Protein AF-A0A2E6Y1S3-F1 (afdb_monomer)

Radius of gyration: 23.39 Å; Cα contacts (8 Å, |Δi|>4): 531; chains: 1; bounding box: 109×41×44 Å

Foldseek 3Di:
DDDDDDDDDDDPDDDPDPPPPPVQQFEEQAEAQCALQDPQQLVLVLVCLLVLLHQEYAHPLLHPSCLPRLVVNLVSQVPHPHHRAYAHAQEQFDPGQQQFPVSCVVPNGTHHHLVVLLVCLVVVNPPLVS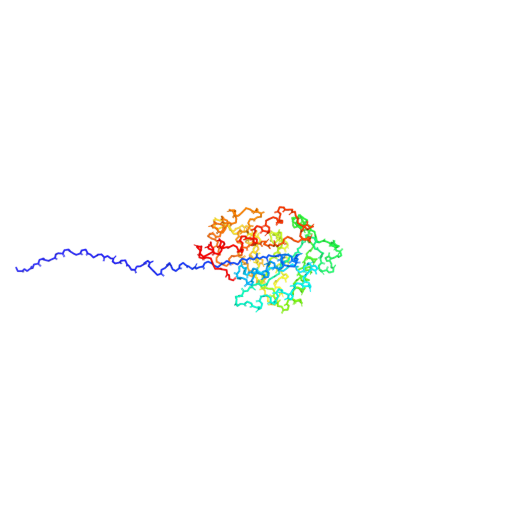LLRSLVSRQCSCCVRNVDGHQEYHYPPLSCLRLSSLLSNLQSQLPDPDRHAYEHSDADDLVDDDDPSRVSSVVSNVVSVHHYAHAFEEQDLALDLVSRLVCLVPRPPNDHRHHYHYDHAGADDPSNPVVDDPSNNSSNPSRSVNSPDVSVVVSCVVSSYDHD

Solvent-accessible surface area (backbone atoms only — not comparable to full-atom values): 15902 Å² total; per-residue (Å²): 143,84,84,90,82,81,91,77,89,73,84,80,76,92,82,84,72,90,81,81,70,75,76,71,63,39,35,33,26,40,28,33,51,58,33,26,73,37,70,33,25,38,55,42,48,42,50,33,42,59,72,64,72,32,14,27,42,16,34,27,57,57,32,84,46,25,89,70,46,44,62,64,48,50,54,41,47,68,71,39,92,63,73,53,46,49,22,37,21,47,74,72,37,49,83,34,35,47,75,18,71,64,29,28,73,75,47,43,72,34,28,53,53,65,69,56,57,55,51,26,41,75,70,70,60,61,61,58,66,41,54,34,44,32,52,50,37,44,53,49,53,40,33,70,69,61,71,48,74,45,55,28,38,40,52,54,90,42,44,56,67,35,69,61,53,30,52,39,51,39,51,56,46,39,70,40,92,64,62,31,36,32,54,43,60,56,61,61,51,78,89,58,78,84,47,74,64,54,54,50,48,53,48,51,27,52,78,31,76,37,49,76,36,56,15,35,60,54,62,67,70,58,56,47,65,69,58,52,52,47,36,63,71,53,58,58,56,79,54,61,79,55,18,33,29,45,41,65,47,21,48,86,36,75,64,46,64,73,75,47,58,69,63,55,51,45,12,14,37,38,45,37,56,43,63,74,28,69,66,44,59,50,50,35,59,77,64,42,46,38,72,78

pLDDT: mean 89.87, std 15.6, range [30.22, 98.69]

Secondary structure (DSSP, 8-state):
---------------SSSSS----PEEEEEEEEEETS-HHHHHHHHHHHHTT--SEEEE-TTSTTHHHHHHHHHHHHHT-SS--EEEEEE--STTSPPSSHHHHHHHTTSPPPHHHHHHHHHHT---HHHHHHHHHHHHHHHHHHHSS--SEEEEGGGGGGSHHHHHHHHHHHHTSSSPPEEEEEEEP-TTSPPPHHHHHHHHHHHHTTPPEEEEPPPPPSS--HHHHHHIIIIITTTPPTTEEEE-------HHHHHHS-HHHHHHHHHHHHHHTSHHHHHHHHHTTEEE-

Structure (mmCIF, N/CA/C/O backbone):
data_AF-A0A2E6Y1S3-F1
#
_entry.id   AF-A0A2E6Y1S3-F1
#
loop_
_atom_site.group_PDB
_atom_site.id
_atom_site.type_symbol
_atom_site.label_atom_id
_atom_site.label_alt_id
_atom_site.label_comp_id
_atom_site.label_asym_id
_atom_site.label_entity_id
_atom_site.label_seq_id
_atom_site.pdbx_PDB_ins_code
_atom_site.Cartn_x
_atom_site.Cartn_y
_atom_site.Cartn_z
_atom_site.occupancy
_atom_site.B_iso_or_equiv
_atom_site.auth_seq_id
_atom_site.auth_comp_id
_atom_site.auth_asym_id
_atom_site.auth_atom_id
_atom_site.pdbx_PDB_model_num
ATOM 1 N N . MET A 1 1 ? -88.204 20.431 -4.256 1.00 35.75 1 MET A N 1
ATOM 2 C CA . MET A 1 1 ? -87.850 19.078 -3.772 1.00 35.75 1 MET A CA 1
ATOM 3 C C . MET A 1 1 ? -86.503 18.701 -4.370 1.00 35.75 1 MET A C 1
ATOM 5 O O . MET A 1 1 ? -86.440 18.326 -5.525 1.00 35.75 1 MET A O 1
ATOM 9 N N . GLY A 1 2 ? -85.410 19.070 -3.713 1.00 38.47 2 GLY A N 1
ATOM 10 C CA . GLY A 1 2 ? -84.486 18.107 -3.096 1.00 38.47 2 GLY A CA 1
ATOM 11 C C . GLY A 1 2 ? -83.053 18.664 -3.233 1.00 38.47 2 GLY A C 1
ATOM 12 O O . GLY A 1 2 ? -82.820 19.408 -4.183 1.00 38.47 2 GLY A O 1
ATOM 13 N N . PRO A 1 3 ? -82.139 18.446 -2.273 1.00 44.84 3 PRO A N 1
ATOM 14 C CA . PRO A 1 3 ? -81.229 19.488 -1.782 1.00 44.84 3 PRO A CA 1
ATOM 15 C C . PRO A 1 3 ? -79.770 19.383 -2.275 1.00 44.84 3 PRO A C 1
ATOM 17 O O . PRO A 1 3 ? -79.308 18.324 -2.687 1.00 44.84 3 PRO A O 1
ATOM 20 N N . ARG A 1 4 ? -79.025 20.498 -2.160 1.00 46.28 4 ARG A N 1
ATOM 21 C CA . ARG A 1 4 ? -77.546 20.560 -2.216 1.00 46.28 4 ARG A CA 1
ATOM 22 C C . ARG A 1 4 ? -76.912 19.817 -1.025 1.00 46.28 4 ARG A C 1
ATOM 24 O O . ARG A 1 4 ? -77.398 19.980 0.093 1.00 46.28 4 ARG A O 1
ATOM 31 N N . PRO A 1 5 ? -75.756 19.163 -1.231 1.00 46.22 5 PRO A N 1
ATOM 32 C CA . PRO A 1 5 ? -74.652 19.245 -0.260 1.00 46.22 5 PRO A CA 1
ATOM 33 C C . PRO A 1 5 ? -73.291 19.479 -0.960 1.00 46.22 5 PRO A C 1
ATOM 35 O O . PRO A 1 5 ? -72.998 18.902 -1.999 1.00 46.22 5 PRO A O 1
ATOM 38 N N . MET A 1 6 ? -72.565 20.533 -0.577 1.00 33.69 6 MET A N 1
ATOM 39 C CA . MET A 1 6 ? -71.446 20.567 0.387 1.00 33.69 6 MET A CA 1
ATOM 40 C C . MET A 1 6 ? -70.102 20.078 -0.171 1.00 33.69 6 MET A C 1
ATOM 42 O O . MET A 1 6 ? -69.898 18.905 -0.463 1.00 33.69 6 MET A O 1
ATOM 46 N N . ALA A 1 7 ? -69.176 21.035 -0.255 1.00 42.59 7 ALA A N 1
ATOM 47 C CA . ALA A 1 7 ? -67.759 20.836 -0.493 1.00 42.59 7 ALA A CA 1
ATOM 48 C C . ALA A 1 7 ? -67.149 19.910 0.567 1.00 42.59 7 ALA A C 1
ATOM 50 O O . ALA A 1 7 ? -67.370 20.103 1.760 1.00 42.59 7 ALA A O 1
ATOM 51 N N . TRP A 1 8 ? -66.339 18.956 0.116 1.00 30.22 8 TRP A N 1
ATOM 52 C CA . TRP A 1 8 ? -65.410 18.211 0.955 1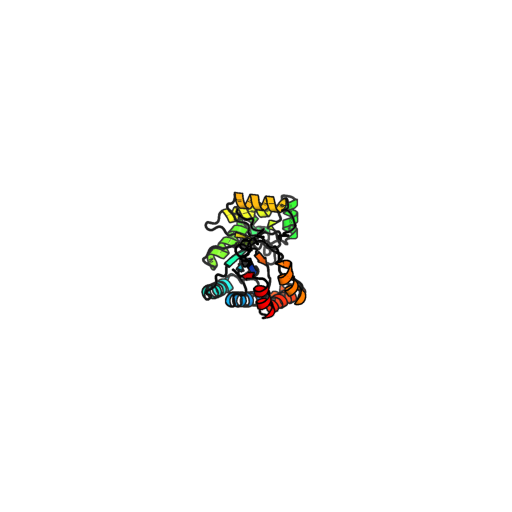.00 30.22 8 TRP A CA 1
ATOM 53 C C . TRP A 1 8 ? -64.010 18.346 0.363 1.00 30.22 8 TRP A C 1
ATOM 55 O O . TRP A 1 8 ? -63.703 17.795 -0.694 1.00 30.22 8 TRP A O 1
ATOM 65 N N . SER A 1 9 ? -63.183 19.114 1.072 1.00 40.75 9 SER A N 1
ATOM 66 C CA . SER A 1 9 ? -61.729 18.999 1.048 1.00 40.75 9 SER A CA 1
ATOM 67 C C . SER A 1 9 ? -61.365 17.547 1.348 1.00 40.75 9 SER A C 1
ATOM 69 O O . SER A 1 9 ? -61.746 17.025 2.394 1.00 40.75 9 SER A O 1
ATOM 71 N N . ARG A 1 10 ? -60.663 16.884 0.429 1.00 33.69 10 ARG A N 1
ATOM 72 C CA . ARG A 1 10 ? -59.937 15.657 0.748 1.00 33.69 10 ARG A CA 1
ATOM 73 C C . ARG A 1 10 ? -58.463 15.995 0.796 1.00 33.69 10 ARG A C 1
ATOM 75 O O . ARG A 1 10 ? -57.826 16.178 -0.244 1.00 33.69 10 ARG A O 1
ATOM 82 N N . ASP A 1 11 ? -57.976 16.056 2.028 1.00 36.84 11 ASP A N 1
ATOM 83 C CA . ASP A 1 11 ? -56.607 15.736 2.385 1.00 36.84 11 ASP A CA 1
ATOM 84 C C . ASP A 1 11 ? -56.144 14.547 1.540 1.00 36.84 11 ASP A C 1
ATOM 86 O O . ASP A 1 11 ? -56.725 13.461 1.579 1.00 36.84 11 ASP A O 1
ATOM 90 N N . ARG A 1 12 ? -55.123 14.773 0.710 1.00 37.03 12 ARG A N 1
ATOM 91 C CA . ARG A 1 12 ? -54.352 13.669 0.149 1.00 37.03 12 ARG A CA 1
ATOM 92 C C . ARG A 1 12 ? -53.296 13.308 1.173 1.00 37.03 12 ARG A C 1
ATOM 94 O O . ARG A 1 12 ? -52.230 13.913 1.223 1.00 37.03 12 ARG A O 1
ATOM 101 N N . ASP A 1 13 ? -53.699 12.338 1.983 1.00 35.62 13 ASP A N 1
ATOM 102 C CA . ASP A 1 13 ? -52.895 11.434 2.786 1.00 35.62 13 ASP A CA 1
ATOM 103 C C . ASP A 1 13 ? -51.438 11.343 2.332 1.00 35.62 13 ASP A C 1
ATOM 105 O O . ASP A 1 13 ? -51.113 10.901 1.224 1.00 35.62 13 ASP A O 1
ATOM 109 N N . GLY A 1 14 ? -50.554 11.708 3.258 1.00 43.69 14 GLY A N 1
ATOM 110 C CA . GLY A 1 14 ? -49.143 11.397 3.185 1.00 43.69 14 GLY A CA 1
ATOM 111 C C . GLY A 1 14 ? -48.954 9.891 3.282 1.00 43.69 14 GLY A C 1
ATOM 112 O O . GLY A 1 14 ? -49.085 9.311 4.349 1.00 43.69 14 GLY A O 1
ATOM 113 N N . THR A 1 15 ? -48.642 9.250 2.161 1.00 39.88 15 THR A N 1
ATOM 114 C CA . THR A 1 15 ? -48.240 7.833 2.121 1.00 39.88 15 THR A CA 1
ATOM 115 C C . THR A 1 15 ? -47.290 7.544 0.955 1.00 39.88 15 THR A C 1
ATOM 117 O O . THR A 1 15 ? -47.335 6.472 0.356 1.00 39.88 15 THR A O 1
ATOM 120 N N . SER A 1 16 ? -46.394 8.479 0.613 1.00 39.62 16 SER A N 1
ATOM 121 C CA . SER A 1 16 ? -45.459 8.276 -0.508 1.00 39.62 16 SER A CA 1
ATOM 122 C C . SER A 1 16 ? -43.986 8.582 -0.236 1.00 39.62 16 SER A C 1
ATOM 124 O O . SER A 1 16 ? -43.222 8.565 -1.195 1.00 39.62 16 SER A O 1
ATOM 126 N N . ASP A 1 17 ? -43.556 8.821 1.009 1.00 41.16 17 ASP A N 1
ATOM 127 C CA . ASP A 1 17 ? -42.148 9.197 1.269 1.00 41.16 17 ASP A CA 1
ATOM 128 C C . ASP A 1 17 ? -41.404 8.328 2.303 1.00 41.16 17 ASP A C 1
ATOM 130 O O . ASP A 1 17 ? -40.198 8.457 2.484 1.00 41.16 17 ASP A O 1
ATOM 134 N N . ASP A 1 18 ? -42.072 7.356 2.932 1.00 39.47 18 ASP A N 1
ATOM 135 C CA . ASP A 1 18 ? -41.485 6.613 4.065 1.00 39.47 18 ASP A CA 1
ATOM 136 C C . ASP A 1 18 ? -40.856 5.250 3.691 1.00 39.47 18 ASP A C 1
ATOM 138 O O . ASP A 1 18 ? -40.388 4.492 4.536 1.00 39.47 18 ASP A O 1
ATOM 142 N N . ARG A 1 19 ? -40.815 4.893 2.397 1.00 35.44 19 ARG A N 1
ATOM 143 C CA . ARG A 1 19 ? -40.210 3.622 1.924 1.00 35.44 19 ARG A CA 1
ATOM 144 C C . ARG A 1 19 ? -38.979 3.775 1.030 1.00 35.44 19 ARG A C 1
ATOM 146 O O . ARG A 1 19 ? -38.365 2.766 0.693 1.00 35.44 19 ARG A O 1
ATOM 153 N N . SER A 1 20 ? -38.574 5.000 0.680 1.00 40.88 20 SER A N 1
ATOM 154 C CA . SER A 1 20 ? -37.448 5.246 -0.245 1.00 40.88 20 SER A CA 1
ATOM 155 C C . SER A 1 20 ? -36.167 5.777 0.420 1.00 40.88 20 SER A C 1
ATOM 157 O O . SER A 1 20 ? -35.174 6.015 -0.268 1.00 40.88 20 SER A O 1
ATOM 159 N N . ARG A 1 21 ? -36.139 5.912 1.750 1.00 40.72 21 ARG A N 1
ATOM 160 C CA . ARG A 1 21 ? -34.948 6.287 2.534 1.00 40.72 21 ARG A CA 1
ATOM 161 C C . ARG A 1 21 ? -34.560 5.194 3.532 1.00 40.72 21 ARG A C 1
ATOM 163 O O . ARG A 1 21 ? -34.281 5.453 4.695 1.00 40.72 21 ARG A O 1
ATOM 170 N N . LYS A 1 22 ? -34.452 3.943 3.072 1.00 44.22 22 LYS A N 1
ATOM 171 C CA . LYS A 1 22 ? -33.486 3.034 3.708 1.00 44.22 22 LYS A CA 1
ATOM 172 C C . LYS A 1 22 ? -32.109 3.613 3.402 1.00 44.22 22 LYS A C 1
ATOM 174 O O . LYS A 1 22 ? -31.561 3.362 2.330 1.00 44.22 22 LYS A O 1
ATOM 179 N N . GLN A 1 23 ? -31.611 4.454 4.305 1.00 50.38 23 GLN A N 1
ATOM 180 C CA . GLN A 1 23 ? -30.233 4.923 4.340 1.00 50.38 23 GLN A CA 1
ATOM 181 C C . GLN A 1 23 ? -29.352 3.667 4.295 1.00 50.38 23 GLN A C 1
ATOM 183 O O . GLN A 1 23 ? -29.214 2.947 5.280 1.00 50.38 23 GLN A O 1
ATOM 188 N N . ARG A 1 24 ? -28.884 3.284 3.103 1.00 62.41 24 ARG A N 1
ATOM 189 C CA . ARG A 1 24 ? -28.012 2.119 2.952 1.00 62.41 24 ARG A CA 1
ATOM 190 C C . ARG A 1 24 ? -26.726 2.473 3.684 1.00 62.41 24 ARG A C 1
ATOM 192 O O . ARG A 1 24 ? -26.040 3.390 3.235 1.00 62.41 24 ARG A O 1
ATOM 199 N N . MET A 1 25 ? -26.433 1.769 4.780 1.00 73.25 25 MET A N 1
ATOM 200 C CA . MET A 1 25 ? -25.148 1.894 5.467 1.00 73.25 25 MET A CA 1
ATOM 201 C C . MET A 1 25 ? -24.032 1.824 4.432 1.00 73.25 25 MET A C 1
ATOM 203 O O . MET A 1 25 ? -24.036 0.970 3.536 1.00 73.25 25 MET A O 1
ATOM 207 N N . LYS A 1 26 ? -23.115 2.774 4.524 1.00 82.12 26 LYS A N 1
ATOM 208 C CA . LYS A 1 26 ? -22.078 2.968 3.530 1.00 82.12 26 LYS A CA 1
ATOM 209 C C . LYS A 1 26 ? -20.933 2.017 3.809 1.00 82.12 26 LYS A C 1
ATOM 211 O O . LYS A 1 26 ? -20.353 2.058 4.890 1.00 82.12 26 LYS A O 1
ATOM 216 N N . ARG A 1 27 ? -20.572 1.193 2.831 1.00 88.88 27 ARG A N 1
ATOM 217 C CA . ARG A 1 27 ? -19.481 0.237 3.002 1.00 88.88 27 ARG A CA 1
ATOM 218 C C . ARG A 1 27 ? -18.154 0.912 2.694 1.00 88.88 27 ARG A C 1
ATOM 220 O O . ARG A 1 27 ? -17.988 1.472 1.612 1.00 88.88 27 ARG A O 1
ATOM 227 N N . ILE A 1 28 ? -17.218 0.864 3.628 1.00 91.06 28 ILE A N 1
ATOM 228 C CA . ILE A 1 28 ? -15.866 1.400 3.465 1.00 91.06 28 ILE A CA 1
ATOM 229 C C . ILE A 1 28 ? -14.872 0.286 3.746 1.00 91.06 28 ILE A C 1
ATOM 231 O O . ILE A 1 28 ? -14.987 -0.418 4.743 1.00 91.06 28 ILE A O 1
ATOM 235 N N . GLN A 1 29 ? -13.882 0.150 2.870 1.00 93.94 29 GLN A N 1
ATOM 236 C CA . GLN A 1 29 ? -12.783 -0.775 3.086 1.00 93.94 29 GLN A CA 1
ATOM 237 C C . GLN A 1 29 ? -11.605 -0.014 3.692 1.00 93.94 29 GLN A C 1
ATOM 239 O O . GLN A 1 29 ? -10.784 0.569 2.974 1.00 93.94 29 GLN A O 1
ATOM 244 N N . LEU A 1 30 ? -11.513 -0.016 5.020 1.00 95.94 30 LEU A N 1
ATOM 245 C CA . LEU A 1 30 ? -10.361 0.556 5.706 1.00 95.94 30 LEU A CA 1
ATOM 246 C C . LEU A 1 30 ? -9.166 -0.391 5.538 1.00 95.94 30 LEU A C 1
ATOM 248 O O . LEU A 1 30 ? -9.215 -1.540 5.976 1.00 95.94 30 LEU A O 1
ATOM 252 N N . THR A 1 31 ? -8.133 0.077 4.836 1.00 97.69 31 THR A N 1
ATOM 253 C CA . THR A 1 31 ? -7.025 -0.749 4.340 1.00 97.69 31 THR A CA 1
ATOM 254 C C . THR A 1 31 ? -5.686 -0.245 4.868 1.00 97.69 31 THR A C 1
ATOM 256 O O . THR A 1 31 ? -5.334 0.908 4.622 1.00 97.69 31 THR A O 1
ATOM 259 N N . ALA A 1 32 ? -4.908 -1.115 5.511 1.00 98.12 32 ALA A N 1
ATOM 260 C CA . ALA A 1 32 ? -3.528 -0.819 5.894 1.00 98.12 32 ALA A CA 1
ATOM 261 C C . ALA A 1 32 ? -2.553 -1.497 4.913 1.00 98.12 32 ALA A C 1
ATOM 263 O O . ALA A 1 32 ? -2.542 -2.726 4.858 1.00 98.12 32 ALA A O 1
ATOM 264 N N . PRO A 1 33 ? -1.751 -0.759 4.121 1.00 97.19 33 PRO A N 1
ATOM 265 C CA . PRO A 1 33 ? -0.952 -1.334 3.034 1.00 97.19 33 PRO A CA 1
ATOM 266 C C . PRO A 1 33 ? 0.457 -1.797 3.449 1.00 97.19 33 PRO A C 1
ATOM 268 O O . PRO A 1 33 ? 1.243 -2.163 2.580 1.00 97.19 33 PRO A O 1
ATOM 271 N N . ASP A 1 34 ? 0.787 -1.763 4.739 1.00 96.44 34 ASP A N 1
ATOM 272 C CA . ASP A 1 34 ? 2.171 -1.750 5.232 1.00 96.44 34 ASP A CA 1
ATOM 273 C C . ASP A 1 34 ? 2.587 -3.035 5.979 1.00 96.44 34 ASP A C 1
ATOM 275 O O . ASP A 1 34 ? 3.574 -3.036 6.714 1.00 96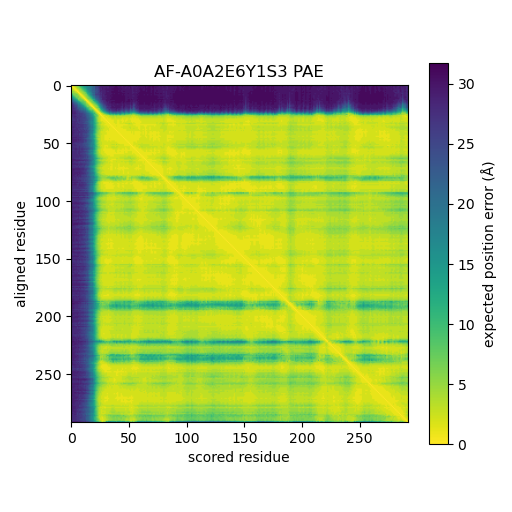.44 34 ASP A O 1
ATOM 279 N N . TYR A 1 35 ? 1.843 -4.134 5.824 1.00 98.06 35 TYR A N 1
ATOM 280 C CA . TYR A 1 35 ? 2.140 -5.376 6.540 1.00 98.06 35 TYR A CA 1
ATOM 281 C C . TYR A 1 35 ? 3.423 -6.030 6.028 1.00 98.06 35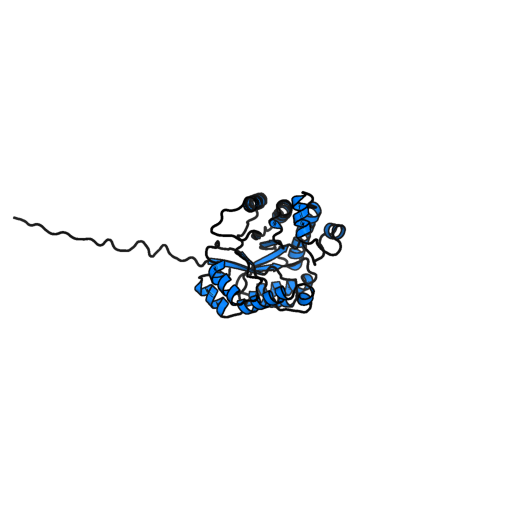 TYR A C 1
ATOM 283 O O . TYR A 1 35 ? 3.604 -6.185 4.824 1.00 98.06 35 TYR A O 1
ATOM 291 N N . GLY A 1 36 ? 4.297 -6.463 6.925 1.00 96.25 36 GLY A N 1
ATOM 292 C CA . GLY A 1 36 ? 5.627 -6.972 6.622 1.00 96.25 36 GLY A CA 1
ATOM 293 C C . GLY A 1 36 ? 6.706 -5.891 6.655 1.00 96.25 36 GLY A C 1
ATOM 294 O O . GLY A 1 36 ? 7.861 -6.199 6.376 1.00 96.25 36 GLY A O 1
ATOM 295 N N . LEU A 1 37 ? 6.404 -4.626 6.977 1.00 94.69 37 LEU A N 1
ATOM 296 C CA . LEU A 1 37 ? 7.439 -3.585 7.064 1.00 94.69 37 LEU A CA 1
ATOM 297 C C . LEU A 1 37 ? 8.256 -3.668 8.357 1.00 94.69 37 LEU A C 1
ATOM 299 O O . LEU A 1 37 ? 9.494 -3.624 8.306 1.00 94.69 37 LEU A O 1
ATOM 303 N N . THR A 1 38 ? 7.576 -3.769 9.502 1.00 96.25 38 THR A N 1
ATOM 304 C CA . THR A 1 38 ? 8.179 -3.845 10.840 1.00 96.25 38 THR A CA 1
ATOM 305 C C . THR A 1 38 ? 7.295 -4.655 11.791 1.00 96.25 38 THR A C 1
ATOM 307 O O . THR A 1 38 ? 6.084 -4.742 11.600 1.00 96.25 38 THR A O 1
ATOM 310 N N . PHE A 1 39 ? 7.878 -5.219 12.852 1.00 96.94 39 PHE A N 1
ATOM 311 C CA . PHE A 1 39 ? 7.126 -6.032 13.816 1.00 96.94 39 PHE A CA 1
ATOM 312 C C . PHE A 1 39 ? 6.079 -5.212 14.581 1.00 96.94 39 PHE A C 1
ATOM 314 O O . PHE A 1 39 ? 4.992 -5.713 14.872 1.00 96.94 39 PHE A O 1
ATOM 321 N N . GLY A 1 40 ? 6.394 -3.951 14.901 1.00 97.06 40 GLY A N 1
ATOM 322 C CA . GLY A 1 40 ? 5.462 -3.033 15.559 1.00 97.06 40 GLY A CA 1
ATOM 323 C C . GLY A 1 40 ? 4.234 -2.715 14.700 1.00 97.06 40 GLY A C 1
ATOM 324 O O . GLY A 1 40 ? 3.115 -2.665 15.216 1.00 97.06 40 GLY A O 1
ATOM 325 N N . ILE A 1 41 ? 4.412 -2.569 13.382 1.00 97.81 41 ILE A N 1
ATOM 326 C CA . ILE A 1 41 ? 3.291 -2.434 12.443 1.00 97.81 41 ILE A CA 1
ATOM 327 C C . ILE A 1 41 ? 2.498 -3.743 12.401 1.00 97.81 41 ILE A C 1
ATOM 329 O O . ILE A 1 41 ? 1.292 -3.732 12.636 1.00 97.81 41 ILE A O 1
ATOM 333 N N . ASP A 1 42 ? 3.157 -4.879 12.190 1.00 98.00 42 ASP A N 1
ATOM 334 C CA . ASP A 1 42 ? 2.475 -6.156 11.952 1.00 98.00 42 ASP A CA 1
ATOM 335 C C . ASP A 1 42 ? 1.650 -6.613 13.160 1.00 98.00 42 ASP A C 1
ATOM 337 O O . ASP A 1 42 ? 0.508 -7.057 13.010 1.00 98.00 42 ASP A O 1
ATOM 341 N N . ARG A 1 43 ? 2.176 -6.425 14.378 1.00 97.56 43 ARG A N 1
ATOM 342 C CA . ARG A 1 43 ? 1.433 -6.653 15.625 1.00 97.56 43 ARG A CA 1
ATOM 343 C C . ARG A 1 43 ? 0.206 -5.749 15.721 1.00 97.56 43 ARG A C 1
ATOM 345 O O . ARG A 1 43 ? -0.874 -6.233 16.060 1.00 97.56 43 ARG A O 1
ATOM 352 N N . ALA A 1 44 ? 0.361 -4.459 15.431 1.00 97.94 44 ALA A N 1
ATOM 353 C CA . ALA A 1 44 ? -0.739 -3.506 15.490 1.00 97.94 44 ALA A CA 1
ATOM 354 C C . ALA A 1 44 ? -1.839 -3.847 14.477 1.00 97.94 44 ALA A C 1
ATOM 356 O O . ALA A 1 44 ? -3.015 -3.852 14.838 1.00 97.94 44 ALA A O 1
ATOM 357 N N . LEU A 1 45 ? -1.466 -4.189 13.241 1.00 98.12 45 LEU A N 1
ATOM 358 C CA . LEU A 1 45 ? -2.413 -4.543 12.183 1.00 98.12 45 LEU A CA 1
ATOM 359 C C . LEU A 1 45 ? -3.157 -5.847 12.478 1.00 98.12 45 LEU A C 1
ATOM 361 O O . LEU A 1 45 ? -4.370 -5.889 12.289 1.00 98.12 45 LEU A O 1
ATOM 365 N N . ARG A 1 46 ? -2.472 -6.879 12.996 1.00 97.44 46 ARG A N 1
ATOM 366 C CA . ARG A 1 46 ? -3.139 -8.113 13.449 1.00 97.44 46 ARG A CA 1
ATOM 367 C C . ARG A 1 46 ? -4.174 -7.822 14.531 1.00 97.44 46 ARG A C 1
ATOM 369 O O . ARG A 1 46 ? -5.291 -8.310 14.423 1.00 97.44 46 ARG A O 1
ATOM 376 N N . GLN A 1 47 ? -3.832 -6.994 15.521 1.00 96.88 47 GLN A N 1
ATOM 377 C CA . GLN A 1 47 ? -4.768 -6.629 16.586 1.00 96.88 47 GLN A CA 1
ATOM 378 C C . GLN A 1 47 ? -5.972 -5.847 16.041 1.00 96.88 47 GLN A C 1
ATOM 380 O O . GLN A 1 47 ? -7.107 -6.177 16.356 1.00 96.88 47 GLN A O 1
ATOM 385 N N . LEU A 1 48 ? -5.749 -4.852 15.175 1.00 96.56 48 LEU A N 1
ATOM 386 C CA . LEU A 1 48 ? -6.842 -4.085 14.566 1.00 96.56 48 LEU A CA 1
ATOM 387 C C . LEU A 1 48 ? -7.761 -4.963 13.707 1.00 96.56 48 LEU A C 1
ATOM 389 O O . LEU A 1 48 ? -8.975 -4.769 13.722 1.00 96.56 48 LEU A O 1
ATOM 393 N N . ALA A 1 49 ? -7.198 -5.929 12.976 1.00 95.38 49 ALA A N 1
ATOM 394 C CA . ALA A 1 49 ? -7.986 -6.921 12.257 1.00 95.38 49 ALA A CA 1
ATOM 395 C C . ALA A 1 49 ? -8.768 -7.814 13.225 1.00 95.38 49 ALA A C 1
ATOM 397 O O . ALA A 1 49 ? -9.957 -8.006 13.018 1.00 95.38 49 ALA A O 1
ATOM 398 N N . GLN A 1 50 ? -8.160 -8.295 14.312 1.00 94.94 50 GLN A N 1
ATOM 399 C CA . GLN A 1 50 ? -8.845 -9.087 15.342 1.00 94.94 50 GLN A CA 1
ATOM 400 C C . GLN A 1 50 ? -10.026 -8.347 15.978 1.00 94.94 50 GLN A C 1
ATOM 402 O O . GLN A 1 50 ? -11.095 -8.930 16.158 1.00 94.94 50 GLN A O 1
ATOM 407 N N . ASP A 1 51 ? -9.856 -7.051 16.225 1.00 93.38 51 ASP A N 1
ATOM 408 C CA . ASP A 1 51 ? -10.867 -6.185 16.830 1.00 93.38 51 ASP A CA 1
ATOM 409 C C . ASP A 1 51 ? -11.960 -5.740 15.834 1.00 93.38 51 ASP A C 1
ATOM 411 O O . ASP A 1 51 ? -12.888 -5.027 16.213 1.00 93.38 51 ASP A O 1
ATOM 415 N N . GLY A 1 52 ? -11.864 -6.118 14.551 1.00 92.25 52 GLY A N 1
ATOM 416 C CA . GLY A 1 52 ? -12.804 -5.687 13.506 1.00 92.25 52 GLY A CA 1
ATOM 417 C C . GLY A 1 52 ? -12.695 -4.201 13.145 1.00 92.25 52 GLY A C 1
ATOM 418 O O . GLY A 1 52 ? -13.592 -3.638 12.520 1.00 92.25 52 GLY A O 1
ATOM 419 N N . LEU A 1 53 ? -11.591 -3.556 13.530 1.00 93.94 53 LEU A N 1
ATOM 420 C CA . LEU A 1 53 ? -11.302 -2.143 13.271 1.00 93.94 53 LEU A CA 1
ATOM 421 C C . LEU A 1 53 ? -10.589 -1.922 11.932 1.00 93.94 53 LEU A C 1
ATOM 423 O O . LEU A 1 53 ? -10.366 -0.780 11.534 1.00 93.94 53 LEU A O 1
ATOM 427 N N . LEU A 1 54 ? -10.222 -3.000 11.239 1.00 94.62 54 LEU A N 1
ATOM 428 C CA . LEU A 1 54 ? -9.593 -2.977 9.926 1.00 94.62 54 LEU A CA 1
ATOM 429 C C . LEU A 1 54 ? -10.259 -4.008 9.014 1.00 94.62 54 LEU A C 1
ATOM 431 O O . LEU A 1 54 ? -10.460 -5.151 9.411 1.00 94.62 54 LEU A O 1
ATOM 435 N N . SER A 1 55 ? -10.571 -3.607 7.783 1.00 95.06 55 SER A N 1
ATOM 436 C CA . SER A 1 55 ? -11.259 -4.465 6.810 1.00 95.06 55 SER A CA 1
ATOM 437 C C . SER A 1 55 ? -10.314 -5.134 5.822 1.00 95.06 55 SER A C 1
ATOM 439 O O . SER A 1 55 ? -10.659 -6.140 5.205 1.00 95.06 55 SER A O 1
ATOM 441 N N . ALA A 1 56 ? -9.133 -4.551 5.611 1.00 97.44 56 ALA A N 1
ATOM 442 C CA . ALA A 1 56 ? -8.181 -5.061 4.645 1.00 97.44 56 ALA A CA 1
ATOM 443 C C . ALA A 1 56 ? -6.724 -4.790 5.031 1.00 97.44 56 ALA A C 1
ATOM 445 O O . ALA A 1 56 ? -6.381 -3.731 5.561 1.00 97.44 56 ALA A O 1
ATOM 446 N N . ILE A 1 57 ? -5.852 -5.737 4.696 1.00 98.38 57 ILE A N 1
ATOM 447 C CA . ILE A 1 57 ? -4.410 -5.676 4.934 1.00 98.38 57 ILE A CA 1
ATOM 448 C C . ILE A 1 57 ? -3.675 -5.914 3.615 1.00 98.38 57 ILE A C 1
ATOM 450 O O . ILE A 1 57 ? -3.927 -6.895 2.917 1.00 98.38 57 ILE A O 1
ATOM 454 N N . GLY A 1 58 ? -2.781 -4.993 3.261 1.00 98.38 58 GLY A N 1
ATOM 455 C CA . GLY A 1 58 ? -1.869 -5.106 2.128 1.00 98.38 58 GLY A CA 1
ATOM 456 C C . GLY A 1 58 ? -0.483 -5.530 2.602 1.00 98.38 58 GLY A C 1
ATOM 457 O O . GLY A 1 58 ? 0.062 -4.933 3.530 1.00 98.38 58 GLY A O 1
ATOM 458 N N . CYS A 1 59 ? 0.072 -6.560 1.970 1.00 98.62 59 CYS A N 1
ATOM 459 C CA . CYS A 1 59 ? 1.349 -7.159 2.345 1.00 98.62 59 CYS A CA 1
ATOM 460 C C . CYS A 1 59 ? 2.491 -6.659 1.455 1.00 98.62 59 CYS A C 1
ATOM 462 O O . CYS A 1 59 ? 2.400 -6.711 0.229 1.00 98.62 59 CYS A O 1
ATOM 464 N N . VAL A 1 60 ? 3.584 -6.228 2.079 1.00 98.19 60 VAL A N 1
ATOM 465 C CA . VAL A 1 60 ? 4.841 -5.808 1.455 1.00 98.19 60 VAL A CA 1
ATOM 466 C C . VAL A 1 60 ? 5.787 -7.004 1.390 1.00 98.19 60 VAL A C 1
ATOM 468 O O . VAL A 1 60 ? 6.681 -7.187 2.215 1.00 98.19 60 VAL A O 1
ATOM 471 N N . VAL A 1 61 ? 5.591 -7.840 0.375 1.00 98.31 61 VAL A N 1
ATOM 472 C CA . VAL A 1 61 ? 6.332 -9.105 0.209 1.00 98.31 61 VAL A CA 1
ATOM 473 C C . VAL A 1 61 ? 7.792 -8.928 -0.211 1.00 98.31 61 VAL A C 1
ATOM 475 O O . VAL A 1 61 ? 8.586 -9.855 -0.093 1.00 98.31 61 VAL A O 1
ATOM 478 N N . ALA A 1 62 ? 8.163 -7.729 -0.672 1.00 96.31 62 ALA A N 1
ATOM 479 C CA . ALA A 1 62 ? 9.553 -7.354 -0.938 1.00 96.31 62 ALA A CA 1
ATOM 480 C C . ALA A 1 62 ? 10.379 -7.159 0.354 1.00 96.31 62 ALA A C 1
ATOM 482 O O . ALA A 1 62 ? 11.596 -6.985 0.304 1.00 96.31 62 ALA A O 1
ATOM 483 N N . SER A 1 63 ? 9.730 -7.148 1.521 1.00 95.31 63 SER A N 1
ATOM 484 C CA . SER A 1 63 ? 10.400 -7.070 2.816 1.00 95.31 63 SER A CA 1
ATOM 485 C C . SER A 1 63 ? 10.920 -8.435 3.266 1.00 95.31 63 SER A C 1
ATOM 487 O O . SER A 1 63 ? 10.229 -9.446 3.163 1.00 95.31 63 SER A O 1
ATOM 489 N N . ASP A 1 64 ? 12.110 -8.452 3.865 1.00 93.12 64 ASP A N 1
ATOM 490 C CA . ASP A 1 64 ? 12.716 -9.633 4.493 1.00 93.12 64 ASP A CA 1
ATOM 491 C C . ASP A 1 64 ? 11.861 -10.210 5.636 1.00 93.12 64 ASP A C 1
ATOM 493 O O . ASP A 1 64 ? 11.917 -11.412 5.915 1.00 93.12 64 ASP A O 1
ATOM 497 N N . LEU A 1 65 ? 11.024 -9.379 6.267 1.00 95.31 65 LEU A N 1
ATOM 498 C CA . LEU A 1 65 ? 10.109 -9.806 7.329 1.00 95.31 65 LEU A CA 1
ATOM 499 C C . LEU A 1 65 ? 8.914 -10.624 6.836 1.00 95.31 65 LEU A C 1
ATOM 501 O O . LEU A 1 65 ? 8.349 -11.374 7.631 1.00 95.31 65 LEU A O 1
ATOM 505 N N . TRP A 1 66 ? 8.541 -10.543 5.554 1.00 96.62 66 TRP A N 1
ATOM 506 C CA . TRP A 1 66 ? 7.363 -11.249 5.039 1.00 96.62 66 TRP A CA 1
ATOM 507 C C . TRP A 1 66 ? 7.426 -12.757 5.307 1.00 96.62 66 TRP A C 1
ATOM 509 O O . TRP A 1 66 ? 6.468 -13.343 5.809 1.00 96.62 66 TRP A O 1
ATOM 519 N N . SER A 1 67 ? 8.601 -13.357 5.093 1.00 94.75 67 SER A N 1
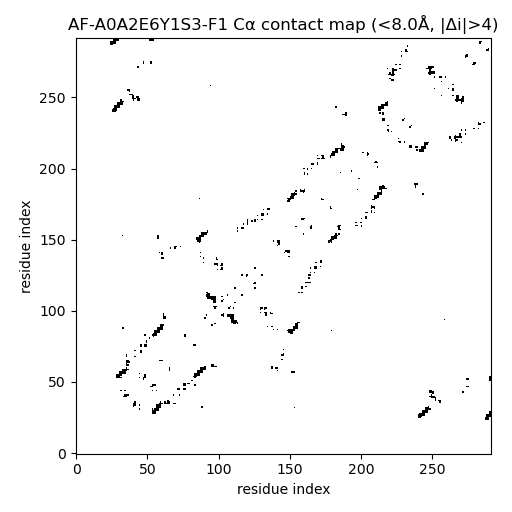ATOM 520 C CA . SER A 1 67 ? 8.869 -14.778 5.354 1.00 94.75 67 SER A CA 1
ATOM 521 C C . SER A 1 67 ? 8.630 -15.217 6.808 1.00 94.75 67 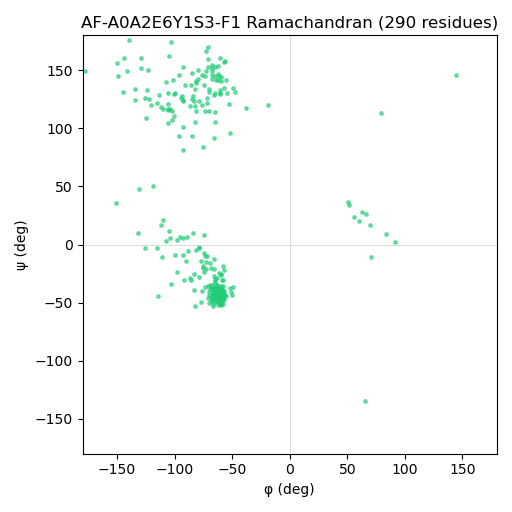SER A C 1
ATOM 523 O O . SER A 1 67 ? 8.481 -16.408 7.071 1.00 94.75 67 SER A O 1
ATOM 525 N N . ARG A 1 68 ? 8.590 -14.273 7.756 1.00 95.50 68 ARG A N 1
ATOM 526 C CA . ARG A 1 68 ? 8.379 -14.523 9.190 1.00 95.50 68 ARG A CA 1
ATOM 527 C C . ARG A 1 68 ? 6.960 -14.183 9.637 1.00 95.50 68 ARG A C 1
ATOM 529 O O . ARG A 1 68 ? 6.415 -14.873 10.491 1.00 95.50 68 ARG A O 1
ATOM 536 N N . GLU A 1 69 ? 6.356 -13.157 9.043 1.00 97.00 69 GLU A N 1
ATOM 537 C CA . GLU A 1 69 ? 5.096 -12.581 9.528 1.00 97.00 69 GLU A CA 1
ATOM 538 C C . GLU A 1 69 ? 3.854 -13.069 8.756 1.00 97.00 69 GLU A C 1
ATOM 540 O O . GLU A 1 69 ? 2.730 -12.847 9.209 1.00 97.00 69 GLU A O 1
ATOM 545 N N . TYR A 1 70 ? 4.015 -13.799 7.643 1.00 97.25 70 TYR A N 1
ATOM 546 C CA . TYR A 1 70 ? 2.879 -14.317 6.863 1.00 97.25 70 TYR A CA 1
ATOM 547 C C . TYR A 1 70 ? 1.990 -15.313 7.639 1.00 97.25 70 TYR A C 1
ATOM 549 O O . TYR A 1 70 ? 0.765 -15.256 7.514 1.00 97.25 70 TYR A O 1
ATOM 557 N N . LEU A 1 71 ? 2.576 -16.215 8.446 1.00 97.44 71 LEU A N 1
ATOM 558 C CA . LEU A 1 71 ? 1.820 -17.184 9.259 1.00 97.44 71 LEU A CA 1
ATOM 559 C C . LEU A 1 71 ? 1.013 -16.483 10.357 1.00 97.44 71 LEU A C 1
ATOM 561 O O . LEU A 1 71 ? -0.204 -16.662 10.373 1.00 97.44 71 LEU A O 1
ATOM 565 N N . PRO A 1 72 ? 1.622 -15.623 11.203 1.00 97.56 72 PRO A N 1
ATOM 566 C CA . PRO A 1 72 ? 0.866 -14.823 12.160 1.00 97.56 72 PRO A CA 1
ATOM 567 C C . PRO A 1 72 ? -0.285 -14.023 11.540 1.00 97.56 72 PRO A C 1
ATOM 569 O O . PRO A 1 72 ? -1.328 -13.877 12.176 1.00 97.56 72 PRO A O 1
ATOM 572 N N . LEU A 1 73 ? -0.119 -13.482 10.323 1.00 97.75 73 LEU A N 1
ATOM 573 C CA . LEU A 1 73 ? -1.213 -12.804 9.619 1.00 97.75 73 LEU A CA 1
ATOM 574 C C . LEU A 1 73 ? -2.366 -13.759 9.335 1.00 97.75 73 LEU A C 1
ATOM 576 O O . LEU A 1 73 ? -3.516 -13.445 9.632 1.00 97.75 73 LEU A O 1
ATOM 580 N N . ARG A 1 74 ? -2.049 -14.903 8.724 1.00 96.50 74 ARG A N 1
ATOM 581 C CA . ARG A 1 74 ? -3.043 -15.895 8.324 1.00 96.50 74 ARG A CA 1
ATOM 582 C C . ARG A 1 74 ? -3.818 -16.399 9.534 1.00 96.50 74 ARG A C 1
ATOM 584 O O . ARG A 1 74 ? -5.040 -16.388 9.494 1.00 96.50 74 ARG A O 1
ATOM 591 N N . ASP A 1 75 ? -3.120 -16.730 10.615 1.00 96.19 75 ASP A N 1
ATOM 592 C CA . ASP A 1 75 ? -3.742 -17.214 11.847 1.00 96.19 75 ASP A CA 1
ATOM 593 C C . ASP A 1 75 ? -4.652 -16.146 12.476 1.00 96.19 75 ASP A C 1
ATOM 595 O O . ASP A 1 75 ? -5.757 -16.455 12.918 1.00 96.19 75 ASP A O 1
ATOM 599 N N . ALA A 1 76 ? -4.235 -14.873 12.475 1.00 95.75 76 ALA A N 1
ATOM 600 C CA . ALA A 1 76 ? -5.053 -13.779 12.999 1.00 95.75 76 ALA A CA 1
ATOM 601 C C . ALA A 1 76 ? -6.331 -13.543 12.175 1.00 95.75 76 ALA A C 1
ATOM 603 O O . ALA A 1 76 ? -7.385 -13.288 12.756 1.00 95.75 76 ALA A O 1
ATOM 604 N N . VAL A 1 77 ? -6.241 -13.637 10.845 1.00 95.31 77 VAL A N 1
ATOM 605 C CA . VAL A 1 77 ? -7.387 -13.484 9.932 1.00 95.31 77 VAL A CA 1
ATOM 606 C C . VAL A 1 77 ? -8.313 -14.702 9.981 1.00 95.31 77 VAL A C 1
ATOM 608 O O . VAL A 1 77 ? -9.526 -14.542 9.926 1.00 95.31 77 VAL A O 1
ATOM 611 N N . ASP A 1 78 ? -7.777 -15.911 10.134 1.00 94.38 78 ASP A N 1
ATOM 612 C CA . ASP A 1 78 ? -8.583 -17.135 10.218 1.00 94.38 78 ASP A CA 1
ATOM 613 C C . ASP A 1 78 ? -9.288 -17.283 11.580 1.00 94.38 78 ASP A C 1
ATOM 615 O O . ASP A 1 78 ? -10.316 -17.954 11.681 1.00 94.38 78 ASP A O 1
ATOM 619 N N . ALA A 1 79 ? -8.760 -16.651 12.633 1.00 92.75 79 ALA A N 1
ATOM 620 C CA . ALA A 1 79 ? -9.342 -16.687 13.975 1.00 92.75 79 ALA A CA 1
ATOM 621 C C . ALA A 1 79 ? -10.591 -15.799 14.140 1.00 92.75 79 ALA A C 1
ATOM 623 O O . ALA A 1 79 ? -11.348 -15.979 15.099 1.00 92.75 79 ALA A O 1
ATOM 624 N N . VAL A 1 80 ? -10.814 -14.832 13.245 1.00 91.19 80 VAL A N 1
ATOM 625 C CA . VAL A 1 80 ? -11.950 -13.904 13.332 1.00 91.19 80 VAL A CA 1
ATOM 626 C C . VAL A 1 80 ? -13.165 -14.386 12.545 1.00 91.19 80 VAL A C 1
ATOM 628 O O . VAL A 1 80 ? -13.061 -15.109 11.561 1.00 91.19 80 VAL A O 1
ATOM 631 N N . ARG A 1 81 ? -14.361 -13.967 12.979 1.00 83.81 81 ARG A N 1
ATOM 632 C CA . ARG A 1 81 ? -15.618 -14.288 12.277 1.00 83.81 81 ARG A CA 1
ATOM 633 C C . ARG A 1 81 ? -15.917 -13.350 11.111 1.00 83.81 81 ARG A C 1
ATOM 635 O O . ARG A 1 81 ? -16.681 -13.721 10.222 1.00 83.81 81 ARG A O 1
ATOM 642 N N . HIS A 1 82 ? -15.394 -12.128 11.144 1.00 87.00 82 HIS A N 1
ATOM 643 C CA . HIS A 1 82 ? -15.537 -11.169 10.054 1.00 87.00 82 HIS A CA 1
ATOM 644 C C . HIS A 1 82 ? -14.459 -11.397 8.997 1.00 87.00 82 HIS A C 1
ATOM 646 O O . HIS A 1 82 ? -13.339 -11.798 9.302 1.00 87.00 82 HIS A O 1
ATOM 652 N N . HIS A 1 83 ? -14.800 -11.129 7.739 1.00 89.19 83 HIS A N 1
ATOM 653 C CA . HIS A 1 83 ? -13.854 -11.263 6.637 1.00 89.19 83 HIS A CA 1
ATOM 654 C C . HIS A 1 83 ? -12.886 -10.079 6.646 1.00 89.19 83 HIS A C 1
ATOM 656 O O . HIS A 1 83 ? -13.316 -8.937 6.520 1.00 89.19 83 HIS A O 1
ATOM 662 N N . THR A 1 84 ? -11.587 -10.342 6.787 1.00 95.25 84 THR A N 1
ATOM 663 C CA . THR A 1 84 ? -10.540 -9.334 6.563 1.00 95.25 84 THR A CA 1
ATOM 664 C C . THR A 1 84 ? -9.858 -9.646 5.243 1.00 95.25 84 THR A C 1
ATOM 666 O O . THR A 1 84 ? -9.233 -10.696 5.102 1.00 95.25 84 THR A O 1
ATOM 669 N N . ARG A 1 85 ? -9.959 -8.735 4.273 1.00 96.69 85 ARG A N 1
ATOM 670 C CA . ARG A 1 85 ? -9.372 -8.939 2.946 1.00 96.69 85 ARG A CA 1
ATOM 671 C C . ARG A 1 85 ? -7.855 -8.872 3.021 1.00 96.69 85 ARG A C 1
ATOM 673 O O . ARG A 1 85 ? -7.311 -7.888 3.523 1.00 96.69 85 ARG A O 1
ATOM 680 N N . VAL A 1 86 ? -7.159 -9.841 2.441 1.00 98.25 86 VAL A N 1
ATOM 681 C CA . VAL A 1 86 ? -5.689 -9.805 2.367 1.00 98.25 86 VAL A CA 1
ATOM 682 C C . VAL A 1 86 ? -5.238 -9.670 0.918 1.00 98.25 86 VAL A C 1
ATOM 684 O O . VAL A 1 86 ? -5.694 -10.383 0.022 1.00 98.25 86 VAL A O 1
ATOM 687 N N . GLY A 1 87 ? -4.369 -8.696 0.664 1.00 98.25 87 GLY A N 1
ATOM 688 C CA . GLY A 1 87 ? -3.919 -8.345 -0.677 1.00 98.25 87 GLY A CA 1
ATOM 689 C C . GLY A 1 87 ? -2.437 -8.020 -0.745 1.00 98.25 87 GLY A C 1
ATOM 690 O O . GLY A 1 87 ? -1.732 -7.972 0.260 1.00 98.25 87 GLY A O 1
ATOM 691 N N . LEU A 1 88 ? -1.972 -7.771 -1.964 1.00 98.69 88 LEU A N 1
ATOM 692 C CA . LEU A 1 88 ? -0.590 -7.410 -2.241 1.00 98.69 88 LEU A CA 1
ATOM 693 C C . LEU A 1 88 ? -0.449 -5.885 -2.271 1.00 98.69 88 LEU A C 1
ATOM 695 O O . LEU A 1 88 ? -1.150 -5.202 -3.025 1.00 98.69 88 LEU A O 1
ATOM 699 N N . THR A 1 89 ? 0.505 -5.361 -1.505 1.00 98.69 89 THR A N 1
ATOM 700 C CA . THR A 1 89 ? 1.067 -4.031 -1.742 1.00 98.69 89 THR A CA 1
ATOM 701 C C . THR A 1 89 ? 2.294 -4.198 -2.627 1.00 98.69 89 THR A C 1
ATOM 703 O O . THR A 1 89 ? 3.361 -4.592 -2.164 1.00 98.69 89 THR A O 1
ATOM 706 N N . LEU A 1 90 ? 2.134 -3.919 -3.921 1.00 98.62 90 LEU A N 1
ATOM 707 C CA . LEU A 1 90 ? 3.225 -3.970 -4.884 1.00 98.62 90 LEU A CA 1
ATOM 708 C C . LEU A 1 90 ? 4.195 -2.823 -4.609 1.00 98.62 90 LEU A C 1
ATOM 710 O O . LEU A 1 90 ? 3.864 -1.642 -4.789 1.00 98.62 90 LEU A O 1
ATOM 714 N N . THR A 1 91 ? 5.407 -3.198 -4.226 1.00 97.88 91 THR A N 1
ATOM 715 C CA . THR A 1 91 ? 6.469 -2.270 -3.859 1.00 97.88 91 THR A CA 1
ATOM 716 C C . THR A 1 91 ? 7.448 -2.162 -5.010 1.00 97.88 91 THR A C 1
ATOM 718 O O . THR A 1 91 ? 8.209 -3.079 -5.285 1.00 97.88 91 THR A O 1
ATOM 721 N N . LEU A 1 92 ? 7.427 -1.027 -5.704 1.00 97.62 92 LEU A N 1
ATOM 722 C CA . LEU A 1 92 ? 8.354 -0.736 -6.806 1.00 97.62 92 LEU A CA 1
ATOM 723 C C . LEU A 1 92 ? 9.445 0.252 -6.387 1.00 97.62 92 LEU A C 1
ATOM 725 O O . LEU A 1 92 ? 10.220 0.716 -7.222 1.00 97.62 92 LEU A O 1
ATOM 729 N N . THR A 1 93 ? 9.484 0.615 -5.110 1.00 96.75 93 THR A N 1
ATOM 730 C CA . THR A 1 93 ? 10.344 1.660 -4.571 1.00 96.75 93 THR A CA 1
ATOM 731 C C . THR A 1 93 ? 11.121 1.179 -3.357 1.00 96.75 93 THR A C 1
ATOM 733 O O . THR A 1 93 ? 10.720 0.251 -2.656 1.00 96.75 93 THR A O 1
ATOM 736 N N . GLY A 1 94 ? 12.291 1.787 -3.153 1.00 88.81 94 GLY A N 1
ATOM 737 C CA . GLY A 1 94 ? 13.149 1.489 -2.012 1.00 88.81 94 GLY A CA 1
ATOM 738 C C . GLY A 1 94 ? 12.458 1.776 -0.669 1.00 88.81 94 GLY A C 1
ATOM 739 O O . GLY A 1 94 ? 11.503 2.553 -0.622 1.00 88.81 94 GLY A O 1
ATOM 740 N N . PRO A 1 95 ? 12.958 1.194 0.433 1.00 92.00 95 PRO A N 1
ATOM 741 C CA . PRO A 1 95 ? 14.319 0.664 0.582 1.00 92.00 95 PRO A CA 1
ATOM 742 C C . PRO A 1 95 ? 14.479 -0.829 0.248 1.00 92.00 95 PRO A C 1
ATOM 744 O O . PRO A 1 95 ? 15.553 -1.378 0.463 1.00 92.00 95 PRO A O 1
ATOM 747 N N . HIS A 1 96 ? 13.434 -1.492 -0.244 1.00 92.75 96 HIS A N 1
ATOM 748 C CA . HIS A 1 96 ? 13.451 -2.933 -0.491 1.00 92.75 96 HIS A CA 1
ATOM 749 C C . HIS A 1 96 ? 14.241 -3.307 -1.748 1.00 92.75 96 HIS A C 1
ATOM 751 O O . HIS A 1 96 ? 14.220 -2.576 -2.744 1.00 92.75 96 HIS A O 1
ATOM 757 N N . ALA A 1 97 ? 14.907 -4.460 -1.704 1.00 95.25 97 ALA A N 1
ATOM 758 C CA . ALA A 1 97 ? 15.545 -5.055 -2.869 1.00 95.25 97 ALA A CA 1
ATOM 759 C C . ALA A 1 97 ? 14.486 -5.634 -3.828 1.00 95.25 97 ALA A C 1
ATOM 761 O O . ALA A 1 97 ? 13.447 -6.112 -3.366 1.00 95.25 97 ALA A O 1
ATOM 762 N N . PRO A 1 98 ? 14.741 -5.645 -5.147 1.00 97.62 98 PRO A N 1
ATOM 763 C CA . PRO A 1 98 ? 13.907 -6.374 -6.097 1.00 97.62 98 PRO A CA 1
ATOM 764 C C . PRO A 1 98 ? 13.871 -7.878 -5.785 1.00 97.62 98 PRO A C 1
ATOM 766 O O . PRO A 1 98 ? 14.882 -8.472 -5.381 1.00 97.62 98 PRO A O 1
ATOM 769 N N . LEU A 1 99 ? 12.722 -8.514 -6.012 1.00 97.94 99 LEU A N 1
ATOM 770 C CA . LEU A 1 99 ? 12.586 -9.969 -5.902 1.00 97.94 99 LEU A CA 1
ATOM 771 C C . LEU A 1 99 ? 12.972 -10.691 -7.196 1.00 97.94 99 LEU A C 1
ATOM 773 O O . LEU A 1 99 ? 13.472 -11.813 -7.147 1.00 97.94 99 LEU A O 1
ATOM 777 N N . SER A 1 100 ? 12.772 -10.053 -8.348 1.00 98.00 100 SER A N 1
ATOM 778 C CA . SER A 1 100 ? 13.139 -10.611 -9.650 1.00 98.00 100 SER A CA 1
ATOM 779 C C . SER A 1 100 ? 14.652 -10.584 -9.881 1.00 98.00 100 SER A C 1
ATOM 781 O O . SER A 1 100 ? 15.345 -9.636 -9.502 1.00 98.00 100 SER A O 1
ATOM 783 N N . VAL A 1 101 ? 15.167 -11.606 -10.576 1.00 97.31 101 VAL A N 1
ATOM 784 C CA . VAL A 1 101 ? 16.592 -11.703 -10.941 1.00 97.31 101 VAL A CA 1
ATOM 785 C C . VAL A 1 101 ? 17.022 -10.484 -11.759 1.00 97.31 101 VAL A C 1
ATOM 787 O O . VAL A 1 101 ? 17.952 -9.784 -11.366 1.00 97.31 101 VAL A O 1
ATOM 790 N N . ARG A 1 102 ? 16.285 -10.149 -12.827 1.00 97.00 102 ARG A N 1
ATOM 791 C CA . ARG A 1 102 ? 16.590 -8.970 -13.652 1.00 97.00 102 ARG A CA 1
ATOM 792 C C . ARG A 1 102 ? 16.429 -7.652 -12.900 1.00 97.00 102 ARG A C 1
ATOM 794 O O . ARG A 1 102 ? 17.140 -6.689 -13.181 1.00 97.00 102 ARG A O 1
ATOM 801 N N . GLY A 1 103 ? 15.504 -7.592 -11.942 1.00 97.12 103 GLY A N 1
ATOM 802 C CA . GLY A 1 103 ? 15.381 -6.457 -11.034 1.00 97.12 103 GLY A CA 1
ATOM 803 C C . GLY A 1 103 ? 16.668 -6.242 -10.248 1.00 97.12 103 GLY A C 1
ATOM 804 O O . GLY A 1 103 ? 17.187 -5.127 -10.236 1.00 97.12 103 GLY A O 1
ATOM 805 N N . ARG A 1 104 ? 17.216 -7.306 -9.652 1.00 97.12 104 ARG A N 1
ATOM 806 C CA . ARG A 1 104 ? 18.483 -7.255 -8.907 1.00 97.12 104 ARG A CA 1
ATOM 807 C C . ARG A 1 104 ? 19.672 -6.921 -9.797 1.00 97.12 104 ARG A C 1
ATOM 809 O O . ARG A 1 104 ? 20.505 -6.116 -9.402 1.00 97.12 104 ARG A O 1
ATOM 816 N N . GLU A 1 105 ? 19.734 -7.467 -11.007 1.00 97.44 105 GLU A N 1
ATOM 817 C CA . GLU A 1 105 ? 20.789 -7.128 -11.971 1.00 97.44 105 GLU A CA 1
ATOM 818 C C . GLU A 1 105 ? 20.768 -5.640 -12.350 1.00 97.44 105 GLU A C 1
ATOM 820 O O . GLU A 1 105 ? 21.820 -5.013 -12.469 1.00 97.44 105 GLU A O 1
ATOM 825 N N . LEU A 1 106 ? 19.577 -5.051 -12.514 1.00 97.31 106 LEU A N 1
ATOM 826 C CA . LEU A 1 106 ? 19.436 -3.654 -12.923 1.00 97.31 106 LEU A CA 1
ATOM 827 C C . LEU A 1 106 ? 19.555 -2.656 -11.760 1.00 97.31 106 LEU A C 1
ATOM 829 O O . LEU A 1 106 ? 20.090 -1.561 -11.946 1.00 97.31 106 LEU A O 1
ATOM 833 N N . PHE A 1 107 ? 19.002 -2.982 -10.592 1.00 96.69 107 PHE A N 1
ATOM 834 C CA . PHE A 1 107 ? 18.856 -2.049 -9.467 1.00 96.69 107 PHE A CA 1
ATOM 835 C C . PHE A 1 107 ? 19.743 -2.381 -8.262 1.00 96.69 107 PHE A C 1
ATOM 837 O O . PHE A 1 107 ? 19.877 -1.554 -7.359 1.00 96.69 107 PHE A O 1
ATOM 844 N N . GLY A 1 108 ? 20.371 -3.556 -8.240 1.00 95.81 108 GLY A N 1
ATOM 845 C CA . GLY A 1 108 ? 21.133 -4.043 -7.097 1.00 95.81 108 GLY A CA 1
ATOM 846 C C . GLY A 1 108 ? 20.235 -4.302 -5.888 1.00 95.81 108 GLY A C 1
ATOM 847 O O . GLY A 1 108 ? 19.156 -4.880 -6.002 1.00 95.81 108 GLY A O 1
ATOM 848 N N . GLU A 1 109 ? 20.680 -3.837 -4.724 1.00 94.94 109 GLU A N 1
ATOM 849 C CA . GLU A 1 109 ? 20.055 -4.115 -3.424 1.00 94.94 109 GLU A CA 1
ATOM 850 C C . GLU A 1 109 ? 18.842 -3.230 -3.098 1.00 94.94 109 GLU A C 1
ATOM 852 O O . GLU A 1 109 ? 18.226 -3.401 -2.049 1.00 94.94 109 GLU A O 1
ATOM 857 N N . GLN A 1 110 ? 18.503 -2.241 -3.933 1.00 96.00 110 GLN A N 1
ATOM 858 C CA . GLN A 1 110 ? 17.400 -1.319 -3.641 1.00 96.00 110 GLN A CA 1
ATOM 859 C C . GLN A 1 110 ? 16.646 -0.901 -4.896 1.00 96.00 110 GLN A C 1
ATOM 861 O O . GLN A 1 110 ? 17.220 -0.414 -5.869 1.00 96.00 110 GLN A O 1
ATOM 866 N N . LEU A 1 111 ? 15.322 -0.992 -4.827 1.00 96.81 111 LEU A N 1
ATOM 867 C CA . LEU A 1 111 ? 14.430 -0.459 -5.843 1.00 96.81 111 LEU A CA 1
ATOM 868 C C . LEU A 1 111 ? 14.564 1.076 -5.976 1.00 96.81 111 LEU A C 1
ATOM 870 O O . LEU A 1 111 ? 14.769 1.789 -4.984 1.00 96.81 111 LEU A O 1
ATOM 874 N N . PRO A 1 112 ? 14.395 1.637 -7.189 1.00 97.12 112 PRO A N 1
ATOM 875 C CA . PRO A 1 112 ? 14.508 3.076 -7.409 1.00 97.12 112 PRO A CA 1
ATOM 876 C C . PRO A 1 112 ? 13.465 3.888 -6.636 1.00 97.12 112 PRO A C 1
ATOM 878 O O . PRO A 1 112 ? 12.344 3.453 -6.408 1.00 97.12 112 PRO A O 1
ATOM 881 N N . ARG A 1 113 ? 13.771 5.148 -6.313 1.00 97.00 113 ARG A N 1
ATOM 882 C CA . ARG A 1 113 ? 12.775 6.072 -5.729 1.00 97.00 113 ARG A CA 1
ATOM 883 C C . ARG A 1 113 ? 11.645 6.376 -6.723 1.00 97.00 113 ARG A C 1
ATOM 885 O O . ARG A 1 113 ? 11.897 6.468 -7.924 1.00 97.00 113 ARG A O 1
ATOM 892 N N . ALA A 1 114 ? 10.445 6.705 -6.237 1.00 96.75 114 ALA A N 1
ATOM 893 C CA . ALA A 1 114 ? 9.282 7.046 -7.074 1.00 96.75 114 ALA A CA 1
ATOM 894 C C . ALA A 1 114 ? 9.575 8.098 -8.167 1.00 96.75 114 ALA A C 1
ATOM 896 O O . ALA A 1 114 ? 9.096 7.996 -9.298 1.00 96.75 114 ALA A O 1
ATOM 897 N N . ARG A 1 115 ? 10.424 9.095 -7.869 1.00 97.38 115 ARG A N 1
ATOM 898 C CA . ARG A 1 115 ? 10.848 10.121 -8.843 1.00 97.38 115 ARG A CA 1
ATOM 899 C C . ARG A 1 115 ? 11.518 9.537 -10.094 1.00 97.38 115 ARG A C 1
ATOM 901 O O . ARG A 1 115 ? 11.331 10.070 -11.183 1.00 97.38 115 ARG A O 1
ATOM 908 N N . TRP A 1 116 ? 12.278 8.452 -9.943 1.00 97.44 116 TRP A N 1
ATOM 909 C CA . TRP A 1 116 ? 12.990 7.792 -11.037 1.00 97.44 116 TRP A CA 1
ATOM 910 C C . TRP A 1 116 ? 11.999 7.138 -12.005 1.00 97.44 116 TRP A C 1
ATOM 912 O O . TRP A 1 116 ? 12.074 7.352 -13.215 1.00 97.44 116 TRP A O 1
ATOM 922 N N . TRP A 1 117 ? 11.000 6.442 -11.457 1.00 97.81 117 TRP A N 1
ATOM 923 C CA . TRP A 1 117 ? 9.905 5.841 -12.217 1.00 97.81 117 TRP A CA 1
ATOM 924 C C . TRP A 1 117 ? 9.091 6.882 -12.980 1.00 97.81 117 TRP A C 1
ATOM 926 O O . TRP A 1 117 ? 8.894 6.748 -14.187 1.00 97.81 117 TRP A O 1
ATOM 936 N N . ARG A 1 118 ? 8.685 7.963 -12.302 1.00 97.69 118 ARG A N 1
ATOM 937 C CA . ARG A 1 118 ? 7.924 9.067 -12.913 1.00 97.69 118 ARG A CA 1
ATOM 938 C C . ARG A 1 118 ? 8.694 9.723 -14.062 1.00 97.69 118 ARG A C 1
ATOM 940 O O . ARG A 1 118 ? 8.115 10.021 -15.106 1.00 97.69 118 ARG A O 1
ATOM 947 N N . TRP A 1 119 ? 10.002 9.917 -13.897 1.00 98.06 119 TRP A N 1
ATOM 948 C CA . TRP A 1 119 ? 10.854 10.491 -14.939 1.00 98.06 119 TRP A CA 1
ATOM 949 C C . TRP A 1 119 ? 10.989 9.565 -16.156 1.00 98.06 119 TRP A C 1
ATOM 951 O O . TRP A 1 119 ? 10.814 10.010 -17.291 1.00 98.06 119 TRP A O 1
ATOM 961 N N . ARG A 1 120 ? 11.209 8.263 -15.945 1.00 97.62 120 ARG A N 1
ATOM 962 C CA . ARG A 1 120 ? 11.301 7.288 -17.044 1.00 97.62 120 ARG A CA 1
ATOM 963 C C . ARG A 1 120 ? 9.978 7.052 -17.750 1.00 97.62 120 ARG A C 1
ATOM 965 O O . ARG A 1 120 ? 9.975 6.893 -18.967 1.00 97.62 120 ARG A O 1
ATOM 972 N N . ASP A 1 121 ? 8.860 7.080 -17.031 1.00 96.88 121 ASP A N 1
ATOM 973 C CA . ASP A 1 121 ? 7.524 7.045 -17.633 1.00 96.88 121 ASP A CA 1
ATOM 974 C C . ASP A 1 121 ? 7.332 8.214 -18.607 1.00 96.88 121 ASP A C 1
ATOM 976 O O . ASP A 1 121 ? 6.987 7.992 -19.774 1.00 96.88 121 ASP A O 1
ATOM 980 N N . ARG A 1 122 ? 7.690 9.435 -18.179 1.00 96.44 122 ARG A N 1
ATOM 981 C CA . ARG A 1 122 ? 7.652 10.638 -19.023 1.00 96.44 122 ARG A CA 1
ATOM 982 C C . ARG A 1 122 ? 8.547 10.515 -20.256 1.00 96.44 122 ARG A C 1
ATOM 984 O O . ARG A 1 122 ? 8.116 10.875 -21.350 1.00 96.44 122 ARG A O 1
ATOM 991 N N . LEU A 1 123 ? 9.763 9.992 -20.096 1.00 97.19 123 LEU A N 1
ATOM 992 C CA . LEU A 1 123 ? 10.706 9.789 -21.201 1.00 97.19 123 LEU A CA 1
ATOM 993 C C . LEU A 1 123 ? 10.427 8.551 -22.049 1.00 97.19 123 LEU A C 1
ATOM 995 O O . LEU A 1 123 ? 11.117 8.329 -23.037 1.00 97.19 123 LEU A O 1
ATOM 999 N N . ARG A 1 124 ? 9.404 7.760 -21.707 1.00 95.62 124 ARG A N 1
ATOM 1000 C CA . ARG A 1 124 ? 9.080 6.498 -22.383 1.00 95.62 124 ARG A CA 1
ATOM 1001 C C . ARG A 1 124 ? 10.182 5.439 -22.280 1.00 95.62 124 ARG A C 1
ATOM 1003 O O . ARG A 1 124 ? 10.259 4.562 -23.130 1.00 95.62 124 ARG A O 1
ATOM 1010 N N . LEU A 1 125 ? 10.967 5.493 -21.208 1.00 96.88 125 LEU A N 1
ATOM 1011 C CA . LEU A 1 125 ? 12.110 4.623 -20.935 1.00 96.88 125 LEU A CA 1
ATOM 1012 C C . LEU A 1 125 ? 11.845 3.644 -19.781 1.00 96.88 125 LEU A C 1
ATOM 1014 O O . LEU A 1 125 ? 12.783 3.170 -19.157 1.00 96.88 125 LEU A O 1
ATOM 1018 N N . VAL A 1 126 ? 10.596 3.346 -19.419 1.00 97.06 126 VAL A N 1
ATOM 1019 C CA . VAL A 1 126 ? 10.318 2.338 -18.374 1.00 97.06 126 VAL A CA 1
ATOM 1020 C C . VAL A 1 126 ? 10.884 0.981 -18.824 1.00 97.06 126 VAL A C 1
ATOM 1022 O O . VAL A 1 126 ? 10.638 0.601 -19.968 1.00 97.06 126 VAL A O 1
ATOM 1025 N N . PRO A 1 127 ? 11.666 0.270 -17.985 1.00 97.12 127 PRO A N 1
ATOM 1026 C CA . PRO A 1 127 ? 12.152 -1.062 -18.325 1.00 97.12 127 PRO A CA 1
ATOM 1027 C C . PRO A 1 127 ? 10.991 -2.054 -18.181 1.00 97.12 127 PRO A C 1
ATOM 1029 O O . PRO A 1 127 ? 10.792 -2.643 -17.122 1.00 97.12 127 PRO A O 1
ATOM 1032 N N . ASP A 1 128 ? 10.174 -2.166 -19.231 1.00 97.75 128 ASP A N 1
ATOM 1033 C CA . ASP A 1 128 ? 8.907 -2.906 -19.204 1.00 97.75 128 ASP A CA 1
ATOM 1034 C C . ASP A 1 128 ? 9.089 -4.376 -18.786 1.00 97.75 128 ASP A C 1
ATOM 1036 O O . ASP A 1 128 ? 8.273 -4.887 -18.025 1.00 97.75 128 ASP A O 1
ATOM 1040 N N . GLU A 1 129 ? 10.152 -5.040 -19.251 1.00 97.62 129 GLU A N 1
ATOM 1041 C CA . GLU A 1 129 ? 10.444 -6.444 -18.919 1.00 97.62 129 GLU A CA 1
ATOM 1042 C C . GLU A 1 129 ? 10.807 -6.616 -17.442 1.00 97.62 129 GLU A C 1
ATOM 1044 O O . GLU A 1 129 ? 10.212 -7.442 -16.759 1.00 97.62 129 GLU A O 1
ATOM 1049 N N . VAL A 1 130 ? 11.697 -5.768 -16.918 1.00 98.06 130 VAL A N 1
ATOM 1050 C CA . VAL A 1 130 ? 12.086 -5.799 -15.498 1.00 98.06 130 VAL A CA 1
ATOM 1051 C C . VAL A 1 130 ? 10.888 -5.513 -14.598 1.00 98.06 130 VAL A C 1
ATOM 1053 O O . VAL A 1 130 ? 10.681 -6.192 -13.601 1.00 98.06 130 VAL A O 1
ATOM 1056 N N . LEU A 1 131 ? 10.059 -4.529 -14.958 1.00 98.38 131 LEU A N 1
ATOM 1057 C CA . LEU A 1 131 ? 8.846 -4.217 -14.205 1.00 98.38 131 LEU A CA 1
ATOM 1058 C C . LEU A 1 131 ? 7.834 -5.373 -14.247 1.00 98.38 131 LEU A C 1
ATOM 1060 O O . LEU A 1 131 ? 7.145 -5.623 -13.258 1.00 98.38 131 LEU A O 1
ATOM 1064 N N . ALA A 1 132 ? 7.721 -6.058 -15.386 1.00 98.62 132 ALA A N 1
ATOM 1065 C CA . ALA A 1 132 ? 6.835 -7.202 -15.530 1.00 98.62 132 ALA A CA 1
ATOM 1066 C C . ALA A 1 132 ? 7.275 -8.377 -14.648 1.00 98.62 132 ALA A C 1
ATOM 1068 O O . ALA A 1 132 ? 6.454 -8.905 -13.903 1.00 98.62 132 ALA A O 1
ATOM 1069 N N . GLU A 1 133 ? 8.557 -8.735 -14.709 1.00 98.56 133 GLU A N 1
ATOM 1070 C CA . GLU A 1 133 ? 9.142 -9.804 -13.896 1.00 98.56 133 GLU A CA 1
ATOM 1071 C C . GLU A 1 133 ? 9.096 -9.475 -12.406 1.00 98.56 133 GLU A C 1
ATOM 1073 O O . GLU A 1 133 ? 8.763 -10.338 -11.606 1.00 98.56 133 GLU A O 1
ATOM 1078 N N . GLU A 1 134 ? 9.347 -8.224 -12.017 1.00 98.69 134 GLU A N 1
ATOM 1079 C CA . GLU A 1 134 ? 9.239 -7.812 -10.615 1.00 98.69 134 GLU A CA 1
ATOM 1080 C C . GLU A 1 134 ? 7.800 -7.909 -10.097 1.00 98.69 134 GLU A C 1
ATOM 1082 O O . GLU A 1 134 ? 7.564 -8.365 -8.980 1.00 98.69 134 GLU A O 1
ATOM 1087 N N . THR A 1 135 ? 6.822 -7.526 -10.925 1.00 98.69 135 THR A N 1
ATOM 1088 C CA . THR A 1 135 ? 5.402 -7.672 -10.580 1.00 98.69 135 THR A CA 1
ATOM 1089 C C . THR A 1 135 ? 5.042 -9.145 -10.384 1.00 98.69 135 THR A C 1
ATOM 1091 O O . THR A 1 135 ? 4.379 -9.491 -9.408 1.00 98.69 135 THR A O 1
ATOM 1094 N N . ASP A 1 136 ? 5.486 -10.016 -11.292 1.00 98.62 136 ASP A N 1
ATOM 1095 C CA . ASP A 1 136 ? 5.254 -11.459 -11.209 1.00 98.62 136 ASP A CA 1
ATOM 1096 C C . ASP A 1 136 ? 5.950 -12.100 -10.000 1.00 98.62 136 ASP A C 1
ATOM 1098 O O . ASP A 1 136 ? 5.323 -12.875 -9.280 1.00 98.62 136 ASP A O 1
ATOM 1102 N N . ALA A 1 137 ? 7.198 -11.720 -9.719 1.00 98.62 137 ALA A N 1
ATOM 1103 C CA . ALA A 1 137 ? 7.963 -12.216 -8.580 1.00 98.62 137 ALA A CA 1
ATOM 1104 C C . ALA A 1 137 ? 7.299 -11.857 -7.242 1.00 98.62 137 ALA A C 1
ATOM 1106 O O . ALA A 1 137 ? 7.233 -12.694 -6.344 1.00 98.62 137 ALA A O 1
ATOM 1107 N N . GLN A 1 138 ? 6.748 -10.646 -7.107 1.00 98.69 138 GLN A N 1
ATOM 1108 C CA . GLN A 1 138 ? 6.018 -10.258 -5.897 1.00 98.69 138 GLN A CA 1
ATOM 1109 C C . GLN A 1 138 ? 4.681 -10.996 -5.752 1.00 98.69 138 GLN A C 1
ATOM 1111 O O . GLN A 1 138 ? 4.366 -11.453 -4.655 1.00 98.69 138 GLN A O 1
ATOM 1116 N N . PHE A 1 139 ? 3.913 -11.190 -6.830 1.00 98.69 139 PHE A N 1
ATOM 1117 C CA . PHE A 1 139 ? 2.716 -12.041 -6.765 1.00 98.69 139 PHE A CA 1
ATOM 1118 C C . PHE A 1 139 ? 3.058 -13.481 -6.380 1.00 98.69 139 PHE A C 1
ATOM 1120 O O . PHE A 1 139 ? 2.411 -14.044 -5.504 1.00 98.69 139 PHE A O 1
ATOM 1127 N N . THR A 1 140 ? 4.095 -14.047 -6.994 1.00 98.31 140 THR A N 1
ATOM 1128 C CA . THR A 1 140 ? 4.549 -15.413 -6.720 1.00 98.31 140 THR A CA 1
ATOM 1129 C C . THR A 1 140 ? 4.976 -15.556 -5.261 1.00 98.31 140 THR A C 1
ATOM 1131 O O . THR A 1 140 ? 4.460 -16.420 -4.565 1.00 98.31 140 THR A O 1
ATOM 1134 N N . CYS A 1 141 ? 5.802 -14.639 -4.746 1.00 98.44 141 CYS A N 1
ATOM 1135 C CA . CYS A 1 141 ? 6.204 -14.616 -3.337 1.00 98.44 141 CYS A CA 1
ATOM 1136 C C . CYS A 1 141 ? 4.998 -14.508 -2.385 1.00 98.44 141 CYS A C 1
ATOM 1138 O O . CYS A 1 141 ? 4.929 -15.199 -1.367 1.00 98.44 141 CYS A O 1
ATOM 1140 N N . PHE A 1 142 ? 4.010 -13.666 -2.706 1.00 98.56 142 PHE A N 1
ATOM 1141 C CA . PHE A 1 142 ? 2.779 -13.586 -1.919 1.00 98.56 142 PHE A CA 1
ATOM 1142 C C . PHE A 1 142 ? 2.049 -14.934 -1.878 1.00 98.56 142 PHE A C 1
ATOM 1144 O O . PHE A 1 142 ? 1.722 -15.422 -0.798 1.00 98.56 142 PHE A O 1
ATOM 1151 N N . GLU A 1 143 ? 1.807 -15.535 -3.042 1.00 97.62 143 GLU A N 1
ATOM 1152 C CA . GLU A 1 143 ? 1.029 -16.768 -3.184 1.00 97.62 143 GLU A CA 1
ATOM 1153 C C . GLU A 1 143 ? 1.757 -17.984 -2.585 1.00 97.62 143 GLU A C 1
ATOM 1155 O O . GLU A 1 143 ? 1.118 -18.813 -1.936 1.00 97.62 143 GLU A O 1
ATOM 1160 N N . GLU A 1 144 ? 3.084 -18.059 -2.716 1.00 97.19 144 GLU A N 1
ATOM 1161 C CA . GLU A 1 144 ? 3.923 -19.117 -2.138 1.00 97.19 144 GLU A CA 1
ATOM 1162 C C . GLU A 1 144 ? 3.921 -19.104 -0.607 1.00 97.19 144 GLU A C 1
ATOM 1164 O O . GLU A 1 144 ? 3.844 -20.159 0.019 1.00 97.19 144 GLU A O 1
ATOM 1169 N N . PHE A 1 145 ? 3.977 -17.933 0.027 1.00 97.69 145 PHE A N 1
ATOM 1170 C CA . PHE A 1 145 ? 3.931 -17.860 1.488 1.00 97.69 145 PHE A CA 1
ATOM 1171 C C . PHE A 1 145 ? 2.492 -17.922 2.010 1.00 97.69 145 PHE A C 1
ATOM 1173 O O . PHE A 1 145 ? 2.154 -18.761 2.846 1.00 97.69 145 PHE A O 1
ATOM 1180 N N . TYR A 1 146 ? 1.607 -17.060 1.508 1.00 97.62 146 TYR A N 1
ATOM 1181 C CA . TYR A 1 146 ? 0.256 -16.921 2.050 1.00 97.62 146 TYR A CA 1
ATOM 1182 C C . TYR A 1 146 ? -0.678 -18.077 1.658 1.00 97.62 146 TYR A C 1
ATOM 1184 O O . TYR A 1 146 ? -1.669 -18.323 2.349 1.00 97.62 146 TYR A O 1
ATOM 1192 N N . GLN A 1 147 ? -0.349 -18.829 0.597 1.00 96.62 147 GLN A N 1
ATOM 1193 C CA . GLN A 1 147 ? -1.103 -19.995 0.106 1.00 96.62 147 GLN A CA 1
ATOM 1194 C C . GLN A 1 147 ? -2.550 -19.667 -0.311 1.00 96.62 147 GLN A C 1
ATOM 1196 O O . GLN A 1 147 ? -3.416 -20.541 -0.382 1.00 96.62 147 GLN A O 1
ATOM 1201 N N . ARG A 1 148 ? -2.830 -18.390 -0.590 1.00 96.00 148 ARG A N 1
ATOM 1202 C CA . ARG A 1 148 ? -4.104 -17.873 -1.105 1.00 96.00 148 ARG A CA 1
ATOM 1203 C C . ARG A 1 148 ? -3.808 -16.775 -2.130 1.00 96.00 148 ARG A C 1
ATOM 1205 O O . ARG A 1 148 ? -2.799 -16.085 -1.985 1.00 96.00 148 ARG A O 1
ATOM 1212 N N . PRO A 1 149 ? -4.662 -16.585 -3.149 1.00 97.44 149 PRO A N 1
ATOM 1213 C CA . PRO A 1 149 ? -4.493 -15.486 -4.091 1.00 97.44 149 PRO A CA 1
ATOM 1214 C C . PRO A 1 149 ? -4.729 -14.138 -3.404 1.00 97.44 149 PRO A C 1
ATOM 1216 O O . PRO A 1 149 ? -5.560 -14.033 -2.501 1.00 97.44 149 PRO A O 1
ATOM 1219 N N . ALA A 1 150 ? -4.047 -13.092 -3.870 1.00 98.06 150 ALA A N 1
ATOM 1220 C CA . ALA A 1 150 ? -4.293 -11.737 -3.389 1.00 98.06 150 ALA A CA 1
ATOM 1221 C C . ALA A 1 150 ? -5.713 -11.277 -3.765 1.00 98.06 150 ALA A C 1
ATOM 1223 O O . ALA A 1 150 ? -6.117 -11.346 -4.928 1.00 98.06 150 ALA A O 1
ATOM 1224 N N . GLU A 1 151 ? -6.472 -10.750 -2.803 1.00 97.88 151 GLU A N 1
ATOM 1225 C CA . GLU A 1 151 ? -7.831 -10.254 -3.063 1.00 97.88 151 GLU A CA 1
ATOM 1226 C C . GLU A 1 151 ? -7.841 -8.865 -3.705 1.00 97.88 151 GLU A C 1
ATOM 1228 O O . GLU A 1 151 ? -8.783 -8.487 -4.413 1.00 97.88 151 GLU A O 1
ATOM 1233 N N . PHE A 1 152 ? -6.805 -8.075 -3.438 1.00 98.38 152 PHE A N 1
ATOM 1234 C CA . PHE A 1 152 ? -6.615 -6.758 -4.018 1.00 98.38 152 PHE A CA 1
ATOM 1235 C C . PHE A 1 152 ? -5.136 -6.474 -4.284 1.00 98.38 152 PHE A C 1
ATOM 1237 O O . PHE A 1 152 ? -4.251 -7.111 -3.715 1.00 98.38 152 PHE A O 1
ATOM 1244 N N . LEU A 1 153 ? -4.893 -5.504 -5.162 1.00 98.62 153 LEU A N 1
ATOM 1245 C CA . LEU A 1 153 ? -3.580 -4.955 -5.458 1.00 98.62 153 LEU A CA 1
ATOM 1246 C C . LEU A 1 153 ? -3.590 -3.461 -5.147 1.00 98.62 153 LEU A C 1
ATOM 1248 O O . LEU A 1 153 ? -4.345 -2.699 -5.758 1.00 98.62 153 LEU A O 1
ATOM 1252 N N . HIS A 1 154 ? -2.727 -3.045 -4.233 1.00 98.44 154 HIS A N 1
ATOM 1253 C CA . HIS A 1 154 ? -2.350 -1.651 -4.037 1.00 98.44 154 HIS A CA 1
ATOM 1254 C C . HIS A 1 154 ? -0.927 -1.460 -4.566 1.00 98.44 154 HIS A C 1
ATOM 1256 O O . HIS A 1 154 ? -0.086 -2.331 -4.383 1.00 98.44 154 HIS A O 1
ATOM 1262 N N . VAL A 1 155 ? -0.640 -0.350 -5.243 1.00 98.06 155 VAL A N 1
ATOM 1263 C CA . VAL A 1 155 ? 0.710 -0.063 -5.750 1.00 98.06 155 VAL A CA 1
ATOM 1264 C C . VAL A 1 155 ? 1.236 1.165 -5.030 1.00 98.06 155 VAL A C 1
ATOM 1266 O O . VAL A 1 155 ? 0.620 2.228 -5.112 1.00 98.06 155 VAL A O 1
ATOM 1269 N N . GLY A 1 156 ? 2.372 1.010 -4.349 1.00 94.88 156 GLY A N 1
ATOM 1270 C CA . GLY A 1 156 ? 2.992 2.074 -3.564 1.00 94.88 156 GLY A CA 1
ATOM 1271 C C . GLY A 1 156 ? 3.296 3.339 -4.377 1.00 94.88 156 GLY A C 1
ATOM 1272 O O . GLY A 1 156 ? 3.418 3.312 -5.607 1.00 94.88 156 GLY A O 1
ATOM 1273 N N . ASP A 1 157 ? 3.411 4.464 -3.666 1.00 94.50 157 ASP A N 1
ATOM 1274 C CA . ASP A 1 157 ? 3.752 5.782 -4.220 1.00 94.50 157 ASP A CA 1
ATOM 1275 C C . ASP A 1 157 ? 2.833 6.270 -5.357 1.00 94.50 157 ASP A C 1
ATOM 1277 O O . ASP A 1 157 ? 3.249 7.089 -6.184 1.00 94.50 157 ASP A O 1
ATOM 1281 N N . ASP A 1 158 ? 1.595 5.767 -5.433 1.00 95.38 158 ASP A N 1
ATOM 1282 C CA . ASP A 1 158 ? 0.619 6.067 -6.488 1.00 95.38 158 ASP A CA 1
ATOM 1283 C C . ASP A 1 158 ? 1.188 5.863 -7.911 1.00 95.38 158 ASP A C 1
ATOM 1285 O O . ASP A 1 158 ? 0.857 6.591 -8.856 1.00 95.38 158 ASP A O 1
ATOM 1289 N N . LEU A 1 159 ? 2.081 4.881 -8.098 1.00 97.25 159 LEU A N 1
ATOM 1290 C CA . LEU A 1 159 ? 2.773 4.672 -9.378 1.00 97.25 159 LEU A CA 1
ATOM 1291 C C . LEU A 1 159 ? 1.857 4.178 -10.505 1.00 97.25 159 LEU A C 1
ATOM 1293 O O . LEU A 1 159 ? 2.197 4.343 -11.676 1.00 97.25 159 LEU A O 1
ATOM 1297 N N . LEU A 1 160 ? 0.655 3.679 -10.200 1.00 97.25 160 LEU A N 1
ATOM 1298 C CA . LEU A 1 160 ? -0.367 3.419 -11.226 1.00 97.25 160 LEU A CA 1
ATOM 1299 C C . LEU A 1 160 ? -0.884 4.700 -11.904 1.00 97.25 160 LEU A C 1
ATOM 1301 O O . LEU A 1 160 ? -1.526 4.617 -12.950 1.00 97.25 160 LEU A O 1
ATOM 1305 N N . ALA A 1 161 ? -0.586 5.891 -11.375 1.00 96.19 161 ALA A N 1
ATOM 1306 C CA . ALA A 1 161 ? -0.852 7.137 -12.090 1.00 96.19 161 ALA A CA 1
ATOM 1307 C C . ALA A 1 161 ? 0.056 7.314 -13.328 1.00 96.19 161 ALA A C 1
ATOM 1309 O O . ALA A 1 161 ? -0.284 8.075 -14.237 1.00 96.19 161 ALA A O 1
ATOM 1310 N N . CYS A 1 162 ? 1.195 6.612 -13.390 1.00 97.31 162 CYS A N 1
ATOM 1311 C CA . CYS A 1 162 ? 2.113 6.603 -14.528 1.00 97.31 162 CYS A CA 1
ATOM 1312 C C . CYS A 1 162 ? 1.618 5.630 -15.614 1.00 97.31 162 CYS A C 1
ATOM 1314 O O . CYS A 1 162 ? 1.588 4.418 -15.383 1.00 97.31 162 CYS A O 1
ATOM 1316 N N . PRO A 1 163 ? 1.237 6.098 -16.819 1.00 96.00 163 PRO A N 1
ATOM 1317 C CA . PRO A 1 163 ? 0.521 5.249 -17.764 1.00 96.00 163 PRO A CA 1
ATOM 1318 C C . PRO A 1 163 ? 1.292 4.042 -18.308 1.00 96.00 163 PRO A C 1
ATOM 1320 O O . PRO A 1 163 ? 0.659 3.051 -18.680 1.00 96.00 163 PRO A O 1
ATOM 1323 N N . ARG A 1 164 ? 2.627 4.100 -18.423 1.00 97.25 164 ARG A N 1
ATOM 1324 C CA . ARG A 1 164 ? 3.418 2.941 -18.873 1.00 97.25 164 ARG A CA 1
ATOM 1325 C C . ARG A 1 164 ? 3.561 1.917 -17.766 1.00 97.25 164 ARG A C 1
ATOM 1327 O O . ARG A 1 164 ? 3.409 0.735 -18.056 1.00 97.25 164 ARG A O 1
ATOM 1334 N N . ILE A 1 165 ? 3.766 2.381 -16.534 1.00 98.19 165 ILE A N 1
ATOM 1335 C CA . ILE A 1 165 ? 3.806 1.523 -15.346 1.00 98.19 165 ILE A CA 1
ATOM 1336 C C . ILE A 1 165 ? 2.465 0.807 -15.195 1.00 98.19 165 ILE A C 1
ATOM 1338 O O . ILE A 1 165 ? 2.429 -0.419 -15.179 1.00 98.19 165 ILE A O 1
ATOM 1342 N N . ALA A 1 166 ? 1.356 1.553 -15.224 1.00 98.31 166 ALA A N 1
ATOM 1343 C CA . ALA A 1 166 ? 0.012 0.989 -15.161 1.00 98.31 166 ALA A CA 1
ATOM 1344 C C . ALA A 1 166 ? -0.243 -0.059 -16.247 1.00 98.31 166 ALA A C 1
ATOM 1346 O O . ALA A 1 166 ? -0.768 -1.127 -15.960 1.00 98.31 166 ALA A O 1
ATOM 1347 N N . ARG A 1 167 ? 0.159 0.204 -17.496 1.00 98.44 167 ARG A N 1
ATOM 1348 C CA . ARG A 1 167 ? 0.000 -0.766 -18.588 1.00 98.44 167 ARG A CA 1
ATOM 1349 C C . ARG A 1 167 ? 0.719 -2.085 -18.292 1.00 98.44 167 ARG A C 1
ATOM 1351 O O . ARG A 1 167 ? 0.137 -3.136 -18.537 1.00 98.44 167 ARG A O 1
ATOM 1358 N N . VAL A 1 168 ? 1.962 -2.037 -17.815 1.00 98.56 168 VAL A N 1
ATOM 1359 C CA . VAL A 1 168 ? 2.751 -3.249 -17.538 1.00 98.56 168 VAL A CA 1
ATOM 1360 C C . VAL A 1 168 ? 2.184 -3.992 -16.330 1.00 98.56 168 VAL A C 1
ATOM 1362 O O . VAL A 1 168 ? 1.873 -5.176 -16.444 1.00 98.56 168 VAL A O 1
ATOM 1365 N N . VAL A 1 169 ? 1.967 -3.289 -15.216 1.00 98.69 169 VAL A N 1
ATOM 1366 C CA . VAL A 1 169 ? 1.466 -3.881 -13.966 1.00 98.69 169 VAL A CA 1
ATOM 1367 C C . VAL A 1 169 ? 0.080 -4.497 -14.162 1.00 98.69 169 VAL A C 1
ATOM 1369 O O . VAL A 1 169 ? -0.140 -5.646 -13.786 1.00 98.69 169 VAL A O 1
ATOM 1372 N N . LEU A 1 170 ? -0.855 -3.787 -14.805 1.00 98.69 170 LEU A N 1
ATOM 1373 C CA . LEU A 1 170 ? -2.204 -4.311 -15.047 1.00 98.69 170 LEU A CA 1
ATOM 1374 C C . LEU A 1 170 ? -2.206 -5.481 -16.029 1.00 98.69 170 LEU A C 1
ATOM 1376 O O . LEU A 1 170 ? -2.976 -6.417 -15.840 1.00 98.69 170 LEU A O 1
ATOM 1380 N N . LYS A 1 171 ? -1.322 -5.474 -17.036 1.00 98.62 171 LYS A N 1
ATOM 1381 C CA . LYS A 1 171 ? -1.150 -6.633 -17.915 1.00 98.62 171 LYS A CA 1
ATOM 1382 C C . LYS A 1 171 ? -0.720 -7.859 -17.115 1.00 98.62 171 LYS A C 1
ATOM 1384 O O . LYS A 1 171 ? -1.380 -8.886 -17.204 1.00 98.62 171 LYS A O 1
ATOM 1389 N N . GLN A 1 172 ? 0.325 -7.742 -16.294 1.00 98.38 172 GLN A N 1
ATOM 1390 C CA . GLN A 1 172 ? 0.808 -8.859 -15.470 1.00 98.38 172 GLN A CA 1
ATOM 1391 C C . GLN A 1 172 ? -0.201 -9.315 -14.414 1.00 98.38 172 GLN A C 1
ATOM 1393 O O . GLN A 1 172 ? -0.309 -10.504 -14.119 1.00 98.38 172 GLN A O 1
ATOM 1398 N N . THR A 1 173 ? -0.983 -8.383 -13.876 1.00 98.50 173 THR A N 1
ATOM 1399 C CA . THR A 1 173 ? -2.048 -8.698 -12.918 1.00 98.50 173 THR A CA 1
ATOM 1400 C C . THR A 1 173 ? -3.218 -9.421 -13.595 1.00 98.50 173 THR A C 1
ATOM 1402 O O . THR A 1 173 ? -3.801 -10.334 -13.018 1.00 98.50 173 THR A O 1
ATOM 1405 N N . GLY A 1 174 ? -3.547 -9.072 -14.843 1.00 98.06 174 GLY A N 1
ATOM 1406 C CA . GLY A 1 174 ? -4.607 -9.725 -15.621 1.00 98.06 174 GLY A CA 1
ATOM 1407 C C . GLY A 1 174 ? -4.325 -11.189 -15.973 1.00 98.06 174 GLY A C 1
ATOM 1408 O O . GLY A 1 174 ? -5.270 -11.939 -16.234 1.00 98.06 174 GLY A O 1
ATOM 1409 N N . LEU A 1 175 ? -3.047 -11.594 -15.939 1.00 97.38 175 LEU A N 1
ATOM 1410 C CA . LEU A 1 175 ? -2.602 -12.975 -16.151 1.00 97.38 175 LEU A CA 1
ATOM 1411 C C . LEU A 1 175 ? -2.840 -13.882 -14.934 1.00 97.38 175 LEU A C 1
ATOM 1413 O O . LEU A 1 175 ? -2.778 -15.102 -15.082 1.00 97.38 175 LEU A O 1
ATOM 1417 N N . ARG A 1 176 ? -3.130 -13.328 -13.745 1.00 97.38 176 ARG A N 1
ATOM 1418 C CA . ARG A 1 176 ? -3.428 -14.144 -12.559 1.00 97.38 176 ARG A CA 1
ATOM 1419 C C . ARG A 1 176 ? -4.710 -14.946 -12.770 1.00 97.38 176 ARG A C 1
ATOM 1421 O O . ARG A 1 176 ? -5.697 -14.440 -13.311 1.00 97.38 176 ARG A O 1
ATOM 1428 N N . ARG A 1 177 ? -4.715 -16.189 -12.276 1.00 94.50 177 ARG A N 1
ATOM 1429 C CA . ARG A 1 177 ? -5.894 -17.071 -12.310 1.00 94.50 177 ARG A CA 1
ATOM 1430 C C . ARG A 1 177 ? -7.065 -16.461 -11.541 1.00 94.50 177 ARG A C 1
ATOM 1432 O O . ARG A 1 177 ? -8.186 -16.438 -12.042 1.00 94.50 177 ARG A O 1
ATOM 1439 N N . VAL A 1 178 ? -6.791 -15.974 -10.333 1.00 96.12 178 VAL A N 1
ATOM 1440 C CA . VAL A 1 178 ? -7.733 -15.195 -9.528 1.00 96.12 178 VAL A CA 1
ATOM 1441 C C . VAL A 1 178 ? -7.277 -13.748 -9.589 1.00 96.12 178 VAL A C 1
ATOM 1443 O O . VAL A 1 178 ? -6.173 -13.416 -9.169 1.00 96.12 178 VAL A O 1
ATOM 1446 N N . ARG A 1 179 ? -8.108 -12.893 -10.184 1.00 96.88 179 ARG A N 1
ATOM 1447 C CA . ARG A 1 179 ? -7.747 -11.503 -10.454 1.00 96.88 179 ARG A CA 1
ATOM 1448 C C . ARG A 1 179 ? -8.060 -10.626 -9.239 1.00 96.88 179 ARG A C 1
ATOM 1450 O O . ARG A 1 179 ? -9.240 -10.520 -8.890 1.00 96.88 179 ARG A O 1
ATOM 1457 N N . PRO A 1 180 ? -7.061 -9.960 -8.634 1.00 97.88 180 PRO A N 1
ATOM 1458 C CA . PRO A 1 180 ? -7.313 -9.030 -7.544 1.00 97.88 180 PRO A CA 1
ATOM 1459 C C . PRO A 1 180 ? -8.081 -7.802 -8.038 1.00 97.88 180 PRO A C 1
ATOM 1461 O O . PRO A 1 180 ? -7.980 -7.385 -9.196 1.00 97.88 180 PRO A O 1
ATOM 1464 N N . SER A 1 181 ? -8.806 -7.159 -7.127 1.00 97.81 181 SER A N 1
ATOM 1465 C CA . SER A 1 181 ? -9.308 -5.808 -7.370 1.00 97.81 181 SER A CA 1
ATOM 1466 C C . SER A 1 181 ? -8.185 -4.774 -7.257 1.00 97.81 181 SER A C 1
ATOM 1468 O O . SER A 1 181 ? -7.397 -4.827 -6.320 1.00 97.81 181 SER A O 1
ATOM 1470 N N . ILE A 1 182 ? -8.126 -3.802 -8.160 1.00 98.25 182 ILE A N 1
ATOM 1471 C CA . ILE A 1 182 ? -7.064 -2.791 -8.192 1.00 98.25 182 ILE A CA 1
ATOM 1472 C C . ILE A 1 182 ? -7.496 -1.560 -7.404 1.00 98.25 182 ILE A C 1
ATOM 1474 O O . ILE A 1 182 ? -8.518 -0.955 -7.725 1.00 98.25 182 ILE A O 1
ATOM 1478 N N . VAL A 1 183 ? -6.711 -1.158 -6.408 1.00 97.94 183 VAL A N 1
ATOM 1479 C CA . VAL A 1 183 ? -6.934 0.104 -5.695 1.00 97.94 183 VAL A CA 1
ATOM 1480 C C . VAL A 1 183 ? -6.564 1.267 -6.615 1.00 97.94 183 VAL A C 1
ATOM 1482 O O . VAL A 1 183 ? -5.460 1.313 -7.160 1.00 97.94 183 VAL A O 1
ATOM 1485 N N . SER A 1 184 ? -7.489 2.210 -6.813 1.00 96.44 184 SER A N 1
ATOM 1486 C CA . SER A 1 184 ? -7.224 3.405 -7.619 1.00 96.44 184 SER A CA 1
ATOM 1487 C C . SER A 1 184 ? -6.076 4.242 -7.022 1.00 96.44 184 SER A C 1
ATOM 1489 O O . SER A 1 184 ? -6.120 4.570 -5.835 1.00 96.44 184 SER A O 1
ATOM 1491 N N . PRO A 1 185 ? -5.086 4.689 -7.821 1.00 95.94 185 PRO A N 1
ATOM 1492 C CA . PRO A 1 185 ? -4.078 5.648 -7.368 1.00 95.94 185 PRO A CA 1
ATOM 1493 C C . PRO A 1 185 ? -4.646 7.072 -7.269 1.00 95.94 185 PRO A C 1
ATOM 1495 O O . PRO A 1 185 ? -3.963 7.973 -6.798 1.00 95.94 185 PRO A O 1
ATOM 1498 N N . PHE A 1 186 ? -5.881 7.305 -7.719 1.00 93.38 186 PHE A N 1
ATOM 1499 C CA . PHE A 1 186 ? -6.534 8.610 -7.692 1.00 93.38 186 PHE A CA 1
ATOM 1500 C C . PHE A 1 186 ? -7.559 8.635 -6.555 1.00 93.38 186 PHE A C 1
ATOM 1502 O O . PHE A 1 186 ? -8.508 7.847 -6.614 1.00 93.38 186 PHE A O 1
ATOM 1509 N N . PRO A 1 187 ? -7.386 9.500 -5.537 1.00 88.69 187 PRO A N 1
ATOM 1510 C CA . PRO A 1 187 ? -8.432 9.752 -4.562 1.00 88.69 187 PRO A CA 1
ATOM 1511 C C . PRO A 1 187 ? -9.668 10.321 -5.264 1.00 88.69 187 PRO A C 1
ATOM 1513 O O . PRO A 1 187 ? -9.561 11.283 -6.027 1.00 88.69 187 PRO A O 1
ATOM 1516 N N . THR A 1 188 ? -10.827 9.734 -5.005 1.00 84.12 188 THR A N 1
ATOM 1517 C CA . THR A 1 188 ? -12.117 10.155 -5.527 1.00 84.12 188 THR A CA 1
ATOM 1518 C C . THR A 1 188 ? -12.540 11.449 -4.841 1.00 84.12 188 THR A C 1
ATOM 1520 O O . THR A 1 188 ? -12.694 11.518 -3.618 1.00 84.12 188 THR A O 1
ATOM 1523 N N . ASP A 1 189 ? -12.755 12.476 -5.657 1.00 81.44 189 ASP A N 1
ATOM 1524 C CA . ASP A 1 189 ? -13.492 13.675 -5.282 1.00 81.44 189 ASP A CA 1
ATOM 1525 C C . ASP A 1 189 ? -14.910 13.550 -5.866 1.00 81.44 189 ASP A C 1
ATOM 1527 O O . ASP A 1 189 ? -15.061 13.617 -7.089 1.00 81.44 189 ASP A O 1
ATOM 1531 N N . PRO A 1 190 ? -15.951 13.364 -5.028 1.00 75.50 190 PRO A N 1
ATOM 1532 C CA . PRO A 1 190 ? -17.331 13.207 -5.488 1.00 75.50 190 PRO A CA 1
ATOM 1533 C C . PRO A 1 190 ? -17.846 14.371 -6.347 1.00 75.50 190 PRO A C 1
ATOM 1535 O O . PRO A 1 190 ? -18.802 14.197 -7.103 1.00 75.50 190 PRO A O 1
ATOM 1538 N N . ALA A 1 191 ? -17.241 15.559 -6.237 1.00 78.44 191 ALA A N 1
ATOM 1539 C CA . ALA A 1 191 ? -17.620 16.734 -7.017 1.00 78.44 191 ALA A CA 1
ATOM 1540 C C . ALA A 1 191 ? -16.863 16.849 -8.355 1.00 78.44 191 ALA A C 1
ATOM 1542 O O . ALA A 1 191 ? -17.264 17.626 -9.228 1.00 78.44 191 ALA A O 1
ATOM 1543 N N . ALA A 1 192 ? -15.778 16.092 -8.544 1.00 82.69 192 ALA A N 1
ATOM 1544 C CA . ALA A 1 192 ? -14.923 16.191 -9.718 1.00 82.69 192 ALA A CA 1
ATOM 1545 C C . ALA A 1 192 ? -15.278 15.147 -10.785 1.00 82.69 192 ALA A C 1
ATOM 1547 O O . ALA A 1 192 ? -15.635 14.005 -10.509 1.00 82.69 192 ALA A O 1
ATOM 1548 N N . ARG A 1 193 ? -15.130 15.525 -12.060 1.00 83.19 193 ARG A N 1
ATOM 1549 C CA . ARG A 1 193 ? -15.231 14.564 -13.167 1.00 83.19 193 ARG A CA 1
ATOM 1550 C C . ARG A 1 193 ? -13.921 13.782 -13.313 1.00 83.19 193 ARG A C 1
ATOM 1552 O O . ARG A 1 193 ? -12.861 14.411 -13.266 1.00 83.19 193 ARG A O 1
ATOM 1559 N N . PRO A 1 194 ? -13.976 12.476 -13.644 1.00 85.12 194 PRO A N 1
ATOM 1560 C CA . PRO A 1 194 ? -12.779 11.675 -13.861 1.00 85.12 194 PRO A CA 1
ATOM 1561 C C . PRO A 1 194 ? -11.835 12.272 -14.904 1.00 85.12 194 PRO A C 1
ATOM 1563 O O . PRO A 1 194 ? -12.234 12.605 -16.033 1.00 85.12 194 PRO A O 1
ATOM 1566 N N . GLY A 1 195 ? -10.559 12.366 -14.535 1.00 90.38 195 GLY A N 1
ATOM 1567 C CA . GLY A 1 195 ? -9.503 12.901 -15.388 1.00 90.38 195 GLY A CA 1
ATOM 1568 C C . GLY A 1 195 ? -9.147 11.975 -16.558 1.00 90.38 195 GLY A C 1
ATOM 1569 O O . GLY A 1 195 ? -9.533 10.807 -16.621 1.00 90.38 195 GLY A O 1
ATOM 1570 N N . ARG A 1 196 ? -8.341 12.471 -17.510 1.00 92.25 196 ARG A N 1
ATOM 1571 C CA . ARG A 1 196 ? -7.857 11.648 -18.642 1.00 92.25 196 ARG A CA 1
ATOM 1572 C C . ARG A 1 196 ? -7.034 10.439 -18.176 1.00 92.25 196 ARG A C 1
ATOM 1574 O O . ARG A 1 196 ? -7.141 9.371 -18.776 1.00 92.25 196 ARG A O 1
ATOM 1581 N N . ALA A 1 197 ? -6.217 10.609 -17.134 1.00 92.31 197 ALA A N 1
ATOM 1582 C CA . ALA A 1 197 ? -5.376 9.545 -16.586 1.00 92.31 197 ALA A CA 1
ATOM 1583 C C . ALA A 1 197 ? -6.215 8.425 -15.950 1.00 92.31 197 ALA A C 1
ATOM 1585 O O . ALA A 1 197 ? -6.000 7.255 -16.254 1.00 92.31 197 ALA A O 1
ATOM 1586 N N . GLU A 1 198 ? -7.229 8.789 -15.169 1.00 94.56 198 GLU A N 1
ATOM 1587 C CA . GLU A 1 198 ? -8.163 7.856 -14.535 1.00 94.56 198 GLU A CA 1
ATOM 1588 C C . GLU A 1 198 ? -8.977 7.063 -15.564 1.00 94.56 198 GLU A C 1
ATOM 1590 O O . GLU A 1 198 ? -9.002 5.835 -15.528 1.00 94.56 198 GLU A O 1
ATOM 1595 N N . LYS A 1 199 ? -9.540 7.737 -16.578 1.00 94.94 199 LYS A N 1
ATOM 1596 C CA . LYS A 1 199 ? -10.243 7.063 -17.686 1.00 94.94 199 LYS A CA 1
ATOM 1597 C C . LYS A 1 199 ? -9.341 6.083 -18.433 1.00 94.94 199 LYS A C 1
ATOM 1599 O O . LYS A 1 199 ? -9.782 5.009 -18.843 1.00 94.94 199 LYS A O 1
ATOM 1604 N N . ARG A 1 200 ? -8.068 6.444 -18.623 1.00 96.19 200 ARG A N 1
ATOM 1605 C CA . ARG A 1 200 ? -7.082 5.563 -19.256 1.00 96.19 200 ARG A CA 1
ATOM 1606 C C . ARG A 1 200 ? -6.782 4.348 -18.383 1.00 96.19 200 ARG A C 1
ATOM 1608 O O . ARG A 1 200 ? -6.718 3.250 -18.927 1.00 96.19 200 ARG A O 1
ATOM 1615 N N . LEU A 1 201 ? -6.619 4.534 -17.074 1.00 97.25 201 LEU A N 1
ATOM 1616 C CA . LEU A 1 201 ? -6.418 3.441 -16.125 1.00 97.25 201 LEU A CA 1
ATOM 1617 C C . LEU A 1 201 ? -7.614 2.480 -16.138 1.00 97.25 201 LEU A C 1
ATOM 1619 O O . LEU A 1 201 ? -7.421 1.282 -16.310 1.00 97.25 201 LEU A O 1
ATOM 1623 N N . ALA A 1 202 ? -8.841 3.005 -16.066 1.00 96.50 202 ALA A N 1
ATOM 1624 C CA . ALA A 1 202 ? -10.070 2.215 -16.146 1.00 96.50 202 ALA A CA 1
ATOM 1625 C C . ALA A 1 202 ? -10.168 1.411 -17.448 1.00 96.50 202 ALA A C 1
ATOM 1627 O O . ALA A 1 202 ? -10.522 0.232 -17.432 1.00 96.50 202 ALA A O 1
ATOM 1628 N N . ARG A 1 203 ? -9.792 2.018 -18.581 1.00 97.75 203 ARG A N 1
ATOM 1629 C CA . ARG A 1 203 ? -9.733 1.311 -19.862 1.00 97.75 203 ARG A CA 1
ATOM 1630 C C . ARG A 1 203 ? -8.715 0.167 -19.835 1.00 97.75 203 ARG A C 1
ATOM 1632 O O . ARG A 1 203 ? -9.080 -0.940 -20.212 1.00 97.75 203 ARG A O 1
ATOM 1639 N N . LEU A 1 204 ? -7.489 0.422 -19.368 1.00 97.94 204 LEU A N 1
ATOM 1640 C CA . LEU A 1 204 ? -6.436 -0.598 -19.265 1.00 97.94 204 LEU A CA 1
ATOM 1641 C C . LEU A 1 204 ? -6.841 -1.743 -18.327 1.00 97.94 204 LEU A C 1
ATOM 1643 O O . LEU A 1 204 ? -6.596 -2.904 -18.638 1.00 97.94 204 LEU A O 1
ATOM 1647 N N . ALA A 1 205 ? -7.479 -1.435 -17.197 1.00 98.00 205 ALA A N 1
ATOM 1648 C CA . ALA A 1 205 ? -7.970 -2.449 -16.270 1.00 98.00 205 ALA A CA 1
ATOM 1649 C C . ALA A 1 205 ? -9.031 -3.334 -16.938 1.00 98.00 205 ALA A C 1
ATOM 1651 O O . ALA A 1 205 ? -8.908 -4.556 -16.921 1.00 98.00 205 ALA A O 1
ATOM 1652 N N . ARG A 1 206 ? -10.009 -2.727 -17.623 1.00 97.94 206 ARG A N 1
ATOM 1653 C CA . ARG A 1 206 ? -11.049 -3.456 -18.362 1.00 97.94 206 ARG A CA 1
ATOM 1654 C C . ARG A 1 206 ? -10.475 -4.342 -19.470 1.00 97.94 206 ARG A C 1
ATOM 1656 O O . ARG A 1 206 ? -10.917 -5.475 -19.611 1.00 97.94 206 ARG A O 1
ATOM 1663 N N . GLU A 1 207 ? -9.489 -3.852 -20.222 1.00 97.81 207 GLU A N 1
ATOM 1664 C CA . GLU A 1 207 ? -8.785 -4.628 -21.260 1.00 97.81 207 GLU A CA 1
ATOM 1665 C C . GLU A 1 207 ? -8.100 -5.884 -20.695 1.00 97.81 207 GLU A C 1
ATOM 1667 O O . GLU A 1 207 ? -7.950 -6.868 -21.410 1.00 97.81 207 GLU A O 1
ATOM 1672 N N . ASN A 1 208 ? -7.739 -5.877 -19.408 1.00 97.94 208 ASN A N 1
ATOM 1673 C CA . ASN A 1 208 ? -7.109 -7.002 -18.714 1.00 97.94 208 ASN A CA 1
ATOM 1674 C C . ASN A 1 208 ? -8.076 -7.756 -17.776 1.00 97.94 208 ASN A C 1
ATOM 1676 O O . ASN A 1 208 ? -7.641 -8.575 -16.968 1.00 97.94 208 ASN A O 1
ATOM 1680 N N . GLY A 1 209 ? -9.387 -7.489 -17.855 1.00 97.62 209 GLY A N 1
ATOM 1681 C CA . GLY A 1 209 ? -10.399 -8.152 -17.024 1.00 97.62 209 GLY A CA 1
ATOM 1682 C C . GLY A 1 209 ? -10.302 -7.828 -15.528 1.00 97.62 209 GLY A C 1
ATOM 1683 O O . GLY A 1 209 ? -10.698 -8.649 -14.702 1.00 97.62 209 GLY A O 1
ATOM 1684 N N . LEU A 1 210 ? -9.754 -6.661 -15.178 1.00 98.25 210 LEU A N 1
ATOM 1685 C CA . LEU A 1 210 ? -9.543 -6.203 -13.805 1.00 98.25 210 LEU A CA 1
ATOM 1686 C C . LEU A 1 210 ? -10.609 -5.190 -13.384 1.00 98.25 210 LEU A C 1
ATOM 1688 O O . LEU A 1 210 ? -10.991 -4.302 -14.150 1.00 98.25 210 LEU A O 1
ATOM 1692 N N . ARG A 1 211 ? -11.045 -5.287 -12.125 1.00 97.38 211 ARG A N 1
ATOM 1693 C CA . ARG A 1 211 ? -11.952 -4.319 -11.496 1.00 97.38 211 ARG A CA 1
ATOM 1694 C C . ARG A 1 211 ? -11.143 -3.283 -10.725 1.00 97.38 211 ARG A C 1
ATOM 1696 O O . ARG A 1 211 ? -10.364 -3.658 -9.854 1.00 97.38 211 ARG A O 1
ATOM 1703 N N . ILE A 1 212 ? -11.367 -1.999 -10.999 1.00 96.56 212 ILE A N 1
ATOM 1704 C CA . ILE A 1 212 ? -10.847 -0.907 -10.165 1.00 96.56 212 ILE A CA 1
ATOM 1705 C C . ILE A 1 212 ? -11.820 -0.653 -9.016 1.00 96.56 212 ILE A C 1
ATOM 1707 O O . ILE A 1 212 ? -13.034 -0.649 -9.222 1.00 96.56 212 ILE A O 1
ATOM 1711 N N . VAL A 1 213 ? -11.280 -0.446 -7.820 1.00 95.06 213 VAL A N 1
ATOM 1712 C CA . VAL A 1 213 ? -12.020 -0.019 -6.633 1.00 95.06 213 VAL A CA 1
ATOM 1713 C C . VAL A 1 213 ? -11.690 1.454 -6.375 1.00 95.06 213 VAL A C 1
ATOM 1715 O O . VAL A 1 213 ? -10.504 1.814 -6.397 1.00 95.06 213 VAL A O 1
ATOM 1718 N N . PRO A 1 214 ? -12.704 2.315 -6.170 1.00 93.62 214 PRO A N 1
ATOM 1719 C CA . PRO A 1 214 ? -12.486 3.728 -5.890 1.00 93.62 214 PRO A CA 1
ATOM 1720 C C . PRO A 1 214 ? -11.700 3.896 -4.589 1.00 93.62 214 PRO A C 1
ATOM 1722 O O . PRO A 1 214 ? -11.857 3.118 -3.645 1.00 93.62 214 PRO A O 1
ATOM 1725 N N . ARG A 1 215 ? -10.842 4.915 -4.541 1.00 94.25 215 ARG A N 1
ATOM 1726 C CA . ARG A 1 215 ? -10.045 5.245 -3.358 1.00 94.25 215 ARG A CA 1
ATOM 1727 C C . ARG A 1 215 ? -10.581 6.540 -2.777 1.00 94.25 215 ARG A C 1
ATOM 1729 O O . ARG A 1 215 ? -10.500 7.562 -3.431 1.00 94.25 215 ARG A O 1
ATOM 1736 N N . ALA A 1 216 ? -11.109 6.522 -1.566 1.00 93.06 216 ALA A N 1
ATOM 1737 C CA . ALA A 1 216 ? -11.407 7.748 -0.835 1.00 93.06 216 ALA A CA 1
ATOM 1738 C C . ALA A 1 216 ? -10.094 8.407 -0.353 1.00 93.06 216 ALA A C 1
ATOM 1740 O O . ALA A 1 216 ? -9.034 7.770 -0.389 1.00 93.06 216 ALA A O 1
ATOM 1741 N N . PRO A 1 217 ? -10.117 9.675 0.097 1.00 92.25 217 PRO A N 1
ATOM 1742 C CA . PRO A 1 217 ? -8.949 10.290 0.717 1.00 92.25 217 PRO A CA 1
ATOM 1743 C C . PRO A 1 217 ? -8.360 9.388 1.811 1.00 92.25 217 PRO A C 1
ATOM 1745 O O . PRO A 1 217 ? -9.099 8.831 2.619 1.00 92.25 217 PRO A O 1
ATOM 1748 N N . SER A 1 218 ? -7.037 9.230 1.827 1.00 93.94 218 SER A N 1
ATOM 1749 C CA . SER A 1 218 ? -6.337 8.473 2.870 1.00 93.94 218 SER A CA 1
ATOM 1750 C C . SER A 1 218 ? -6.361 9.223 4.202 1.00 93.94 218 SER A C 1
ATOM 1752 O O . SER A 1 218 ? -6.507 10.451 4.228 1.00 93.94 218 SER A O 1
ATOM 1754 N N . PHE A 1 219 ? -6.148 8.501 5.301 1.00 93.44 219 PHE A N 1
ATOM 1755 C CA . PHE A 1 219 ? -5.982 9.111 6.615 1.00 93.44 219 PHE A CA 1
ATOM 1756 C C . PHE A 1 219 ? -4.842 10.142 6.599 1.00 93.44 219 PHE A C 1
ATOM 1758 O O . PHE A 1 219 ? -3.811 9.919 5.954 1.00 93.44 219 PHE A O 1
ATOM 1765 N N . PRO A 1 220 ? -5.004 11.277 7.301 1.00 91.31 220 PRO A N 1
ATOM 1766 C CA . PRO A 1 220 ? -3.991 12.315 7.338 1.00 91.31 220 PRO A C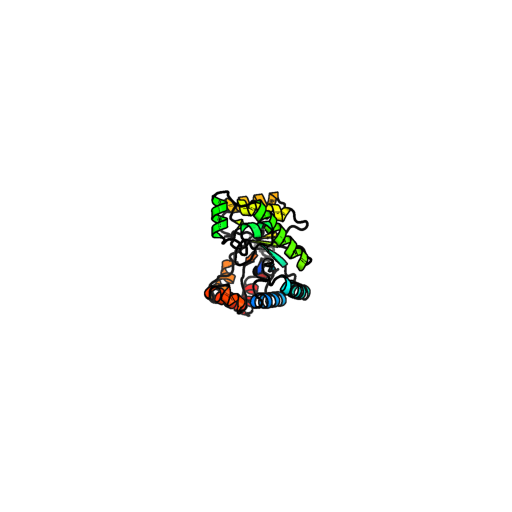A 1
ATOM 1767 C C . PRO A 1 220 ? -2.697 11.799 7.970 1.00 91.31 220 PRO A C 1
ATOM 1769 O O . PRO A 1 220 ? -2.701 11.085 8.972 1.00 91.31 220 PRO A O 1
ATOM 1772 N N . THR A 1 221 ? -1.571 12.238 7.415 1.00 88.19 221 THR A N 1
ATOM 1773 C CA . THR A 1 221 ? -0.230 11.989 7.962 1.00 88.19 221 THR A CA 1
ATOM 1774 C C . THR A 1 221 ? 0.147 12.995 9.053 1.00 88.19 221 THR A C 1
ATOM 1776 O O . THR A 1 221 ? 1.307 13.078 9.440 1.00 88.19 221 THR A O 1
ATOM 1779 N N . SER A 1 222 ? -0.795 13.820 9.519 1.00 85.31 222 SER A N 1
ATOM 1780 C CA . SER A 1 222 ? -0.583 14.707 10.659 1.00 85.31 222 SER A CA 1
ATOM 1781 C C . SER A 1 222 ? -1.007 13.994 11.949 1.00 85.31 222 SER A C 1
ATOM 1783 O O . SER A 1 222 ? -2.074 13.381 11.981 1.00 85.31 222 SER A O 1
ATOM 1785 N N . PRO A 1 223 ? -0.231 14.093 13.043 1.00 77.62 223 PRO A N 1
ATOM 1786 C CA . PRO A 1 223 ? -0.498 13.343 14.276 1.00 77.62 223 PRO A CA 1
ATOM 1787 C C . PRO A 1 223 ? -1.687 13.888 15.096 1.00 77.62 223 PRO A C 1
ATOM 1789 O O . PRO A 1 223 ? -1.913 13.492 16.236 1.00 77.62 223 PRO A O 1
ATOM 1792 N N . GLY A 1 224 ? -2.454 14.842 14.563 1.00 86.00 224 GLY A N 1
ATOM 1793 C CA . GLY A 1 224 ? -3.507 15.524 15.307 1.00 86.00 224 GLY A CA 1
ATOM 1794 C C . GLY A 1 224 ? -4.811 14.731 15.347 1.00 86.00 224 GLY A C 1
ATOM 1795 O O . GLY A 1 224 ? -5.470 14.579 14.321 1.00 86.00 224 GLY A O 1
ATOM 1796 N N . ARG A 1 225 ? -5.273 14.352 16.547 1.00 87.12 225 ARG A N 1
ATOM 1797 C CA . ARG A 1 225 ? -6.575 13.685 16.753 1.00 87.12 225 ARG A CA 1
ATOM 1798 C C . ARG A 1 225 ? -7.747 14.403 16.075 1.00 87.12 225 ARG A C 1
ATOM 1800 O O . ARG A 1 225 ? -8.543 13.767 15.397 1.00 87.12 225 ARG A O 1
ATOM 1807 N N . LYS A 1 226 ? -7.810 15.736 16.173 1.00 88.81 226 LYS A N 1
ATOM 1808 C CA . LYS A 1 226 ? -8.850 16.537 15.500 1.00 88.81 226 LYS A CA 1
ATOM 1809 C C . LYS A 1 226 ? -8.839 16.361 13.980 1.00 88.81 226 LYS A C 1
ATOM 1811 O O . LYS A 1 226 ? -9.901 16.381 13.371 1.00 88.81 226 LYS A O 1
ATOM 1816 N N . ALA A 1 227 ? -7.667 16.201 13.363 1.00 90.38 227 ALA A N 1
ATOM 1817 C CA . ALA A 1 227 ? -7.567 15.980 11.923 1.00 90.38 227 ALA A CA 1
ATOM 1818 C C . ALA A 1 227 ? -8.106 14.594 11.536 1.00 90.38 227 ALA A C 1
ATOM 1820 O O . ALA A 1 227 ? -8.802 14.478 10.531 1.00 90.38 227 ALA A O 1
ATOM 1821 N N . LEU A 1 228 ? -7.846 13.572 12.357 1.00 91.81 228 LEU A N 1
ATOM 1822 C CA . LEU A 1 228 ? -8.370 12.214 12.173 1.00 91.81 228 LEU A CA 1
ATOM 1823 C C . LEU A 1 228 ? -9.898 12.168 12.335 1.00 91.81 228 LEU A C 1
ATOM 1825 O O . LEU A 1 228 ? -10.599 11.641 11.474 1.00 91.81 228 LEU A O 1
ATOM 1829 N N . GLU A 1 229 ? -10.429 12.808 13.377 1.00 91.12 229 GLU A N 1
ATOM 1830 C CA . GLU A 1 229 ? -11.877 12.931 13.594 1.00 91.12 229 GLU A CA 1
ATOM 1831 C C . GLU A 1 229 ? -12.553 13.693 12.444 1.00 91.12 229 GLU A C 1
ATOM 1833 O O . GLU A 1 229 ? -13.550 13.234 11.886 1.00 91.12 229 GLU A O 1
ATOM 1838 N N . GLN A 1 230 ? -11.979 14.825 12.017 1.00 89.62 230 GLN A N 1
ATOM 1839 C CA . GLN A 1 230 ? -12.482 15.589 10.870 1.00 89.62 230 GLN A CA 1
ATOM 1840 C C . GLN A 1 230 ? -12.414 14.795 9.566 1.00 89.62 230 GLN A C 1
ATOM 1842 O O . GLN A 1 230 ? -13.296 14.947 8.718 1.00 89.62 230 GLN A O 1
ATOM 1847 N N . HIS A 1 231 ? -11.395 13.955 9.397 1.00 89.56 231 HIS A N 1
ATOM 1848 C CA . HIS A 1 231 ? -11.262 13.088 8.238 1.00 89.56 231 HIS A CA 1
ATOM 1849 C C . HIS A 1 231 ? -12.409 12.073 8.167 1.00 89.56 231 HIS A C 1
ATOM 1851 O O . HIS A 1 231 ? -13.074 12.001 7.137 1.00 89.56 231 HIS A O 1
ATOM 1857 N N . VAL A 1 232 ? -12.712 11.367 9.261 1.00 86.75 232 VAL A N 1
ATOM 1858 C CA . VAL A 1 232 ? -13.869 10.454 9.308 1.00 86.75 232 VAL A CA 1
ATOM 1859 C C . VAL A 1 232 ? -15.171 11.231 9.100 1.00 86.75 232 VAL A C 1
ATOM 1861 O O . VAL A 1 232 ? -16.013 10.838 8.295 1.00 86.75 232 VAL A O 1
ATOM 1864 N N . TRP A 1 233 ? -15.309 12.388 9.756 1.00 83.75 233 TRP A N 1
ATOM 1865 C CA . TRP A 1 233 ? -16.536 13.182 9.715 1.00 83.75 233 TRP A CA 1
ATOM 1866 C C . TRP A 1 233 ? -16.846 13.791 8.346 1.00 83.75 233 TRP A C 1
ATOM 1868 O O . TRP A 1 233 ? -18.017 13.905 7.986 1.00 83.75 233 TRP A O 1
ATOM 1878 N N . ARG A 1 234 ? -15.825 14.260 7.616 1.00 82.62 234 ARG A N 1
ATOM 1879 C CA . ARG A 1 234 ? -15.978 15.008 6.354 1.00 82.62 234 ARG A CA 1
ATOM 1880 C C . ARG A 1 234 ? -15.427 14.262 5.150 1.00 82.62 234 ARG A C 1
ATOM 1882 O O . ARG A 1 234 ? -16.083 14.239 4.117 1.00 82.62 234 ARG A O 1
ATOM 1889 N N . GLY A 1 235 ? -14.242 13.675 5.279 1.00 76.06 235 GLY A N 1
ATOM 1890 C CA . GLY A 1 235 ? -13.511 13.044 4.178 1.00 76.06 235 GLY A CA 1
ATOM 1891 C C . GLY A 1 235 ? -14.206 11.808 3.609 1.00 76.06 235 GLY A C 1
ATOM 1892 O O . GLY A 1 235 ? -14.061 11.519 2.423 1.00 76.06 235 GLY A O 1
ATOM 1893 N N . LEU A 1 236 ? -15.011 11.123 4.427 1.00 80.88 236 LEU A N 1
ATOM 1894 C CA . LEU A 1 236 ? -15.748 9.927 4.012 1.00 80.88 236 LEU A CA 1
ATOM 1895 C C . LEU A 1 236 ? -17.169 10.223 3.508 1.00 80.88 236 LEU A C 1
ATOM 1897 O O . LEU A 1 236 ? -17.809 9.346 2.917 1.00 80.88 236 LEU A O 1
ATOM 1901 N N . ASN A 1 237 ? -17.667 11.454 3.659 1.00 75.94 237 ASN A N 1
ATOM 1902 C CA . ASN A 1 237 ? -18.977 11.841 3.130 1.00 75.94 237 ASN A CA 1
ATOM 1903 C C . ASN A 1 237 ? -18.958 11.851 1.594 1.00 75.94 237 ASN A C 1
ATOM 1905 O O . ASN A 1 237 ? -17.964 12.214 0.974 1.00 75.94 237 ASN A O 1
ATOM 1909 N N . GLY A 1 238 ? -20.056 11.429 0.961 1.00 73.62 238 GLY A N 1
ATOM 1910 C CA . GLY A 1 238 ? -20.206 11.475 -0.504 1.00 73.62 238 GLY A CA 1
ATOM 1911 C C . GLY A 1 238 ? -19.352 10.488 -1.316 1.00 73.62 238 GLY A C 1
ATOM 1912 O O . GLY A 1 238 ? -19.615 10.309 -2.495 1.00 73.62 238 GLY A O 1
ATOM 1913 N N . GLN A 1 239 ? -18.383 9.805 -0.695 1.00 83.38 239 GLN A N 1
ATOM 1914 C CA . GLN A 1 239 ? -17.606 8.718 -1.313 1.00 83.38 239 GLN A CA 1
ATOM 1915 C C . GLN A 1 239 ? -18.479 7.573 -1.858 1.00 83.38 239 GLN A C 1
ATOM 1917 O O . GLN A 1 239 ? -19.610 7.375 -1.411 1.00 83.38 239 GLN A O 1
ATOM 1922 N N . GLU A 1 240 ? -17.943 6.798 -2.792 1.00 82.88 240 GLU A N 1
ATOM 1923 C CA . GLU A 1 240 ? -18.640 5.648 -3.369 1.00 82.88 240 GLU A CA 1
ATOM 1924 C C . GLU A 1 240 ? -18.767 4.483 -2.372 1.00 82.88 240 GLU A C 1
ATOM 1926 O O . GLU A 1 240 ? -17.959 4.321 -1.455 1.00 82.88 240 GLU A O 1
ATOM 1931 N N . ASP A 1 241 ? -19.801 3.658 -2.546 1.00 86.56 241 ASP A N 1
ATOM 1932 C CA . ASP A 1 241 ? -19.969 2.424 -1.776 1.00 86.56 241 ASP A CA 1
ATOM 1933 C C . ASP A 1 241 ? -18.850 1.431 -2.118 1.00 86.56 241 ASP A C 1
ATOM 1935 O O . ASP A 1 241 ? -18.594 1.130 -3.285 1.00 86.56 241 ASP A O 1
ATOM 1939 N N . GLY A 1 242 ? -18.185 0.910 -1.093 1.00 88.88 242 GLY A N 1
ATOM 1940 C CA . GLY A 1 242 ? -17.034 0.028 -1.229 1.00 88.88 242 GLY A CA 1
ATOM 1941 C C . GLY A 1 242 ? -15.694 0.740 -1.423 1.00 88.88 242 GLY A C 1
ATOM 1942 O O . GLY A 1 242 ? -14.711 0.060 -1.718 1.00 88.88 242 GLY A O 1
ATOM 1943 N N . ALA A 1 243 ? -15.636 2.069 -1.267 1.00 92.31 243 ALA A N 1
ATOM 1944 C CA . ALA A 1 243 ? -14.400 2.833 -1.407 1.00 92.31 243 ALA A CA 1
ATOM 1945 C C . ALA A 1 243 ? -13.319 2.395 -0.408 1.00 92.31 243 ALA A C 1
ATOM 1947 O O . ALA A 1 243 ? -13.589 2.130 0.767 1.00 92.31 243 ALA A O 1
ATOM 1948 N N . VAL A 1 244 ? -12.079 2.354 -0.892 1.00 95.62 244 VAL A N 1
ATOM 1949 C CA . VAL A 1 244 ? -10.890 2.060 -0.092 1.00 95.62 244 VAL A CA 1
ATOM 1950 C C . VAL A 1 244 ? -10.410 3.333 0.584 1.00 95.62 244 VAL A C 1
ATOM 1952 O O . VAL A 1 244 ? -10.172 4.336 -0.084 1.00 95.62 244 VAL A O 1
ATOM 1955 N N . VAL A 1 245 ? -10.216 3.275 1.897 1.00 95.69 245 VAL A N 1
ATOM 1956 C CA . VAL A 1 245 ? -9.552 4.324 2.676 1.00 95.69 245 VAL A CA 1
ATOM 1957 C C . VAL A 1 245 ? -8.233 3.752 3.161 1.00 95.69 245 VAL A C 1
ATOM 1959 O O . VAL A 1 245 ? -8.228 2.754 3.877 1.00 95.69 245 VAL A O 1
ATOM 1962 N N . LEU A 1 246 ? -7.115 4.356 2.758 1.00 97.00 246 LEU A N 1
ATOM 1963 C CA . LEU A 1 246 ? -5.806 3.916 3.233 1.00 97.00 246 LEU A CA 1
ATOM 1964 C C . LEU A 1 246 ? -5.512 4.532 4.600 1.00 97.00 246 LEU A C 1
ATOM 1966 O O . LEU A 1 246 ? -5.668 5.742 4.785 1.00 97.00 246 LEU A O 1
ATOM 1970 N N . CYS A 1 247 ? -5.036 3.712 5.525 1.00 96.81 247 CYS A N 1
ATOM 1971 C CA . CYS A 1 247 ? -4.463 4.132 6.796 1.00 96.81 247 CYS A CA 1
ATOM 1972 C C . CYS A 1 247 ? -3.096 3.469 6.989 1.00 96.81 247 CYS A C 1
ATOM 1974 O O . CYS A 1 247 ? -2.762 2.491 6.328 1.00 96.81 247 CYS A O 1
ATOM 1976 N N . GLN A 1 248 ? -2.280 4.030 7.870 1.00 96.56 248 GLN A N 1
ATOM 1977 C CA . GLN A 1 248 ? -0.930 3.564 8.168 1.00 96.56 248 GLN A CA 1
ATOM 1978 C C . GLN A 1 248 ? -0.705 3.437 9.686 1.00 96.56 248 GLN A C 1
ATOM 1980 O O . GLN A 1 248 ? 0.295 3.936 10.192 1.00 96.56 248 GLN A O 1
ATOM 1985 N N . PRO A 1 249 ? -1.614 2.813 10.459 1.00 97.19 249 PRO A N 1
ATOM 1986 C CA . PRO A 1 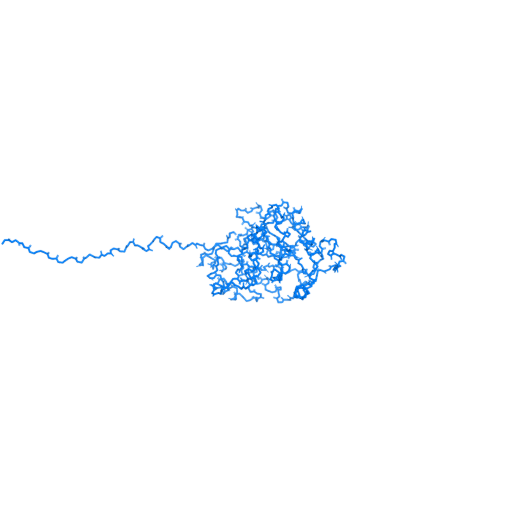249 ? -1.412 2.660 11.894 1.00 97.19 249 PRO A CA 1
ATOM 1987 C C . PRO A 1 249 ? -0.2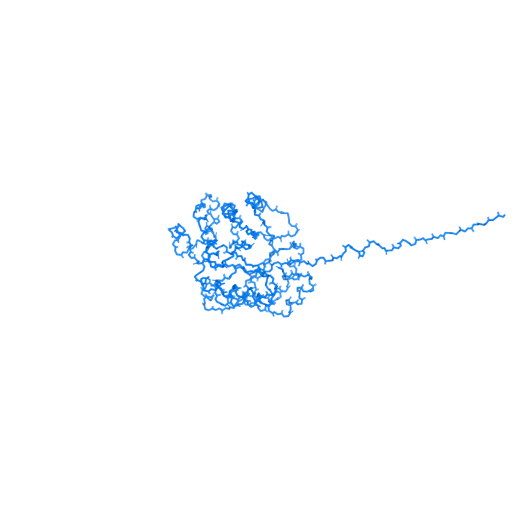38 1.715 12.178 1.00 97.19 249 PRO A C 1
ATOM 1989 O O . PRO A 1 249 ? -0.017 0.746 11.451 1.00 97.19 249 PRO A O 1
ATOM 1992 N N . GLY A 1 250 ? 0.507 1.976 13.247 1.00 96.44 250 GLY A N 1
ATOM 1993 C CA . GLY A 1 250 ? 1.606 1.102 13.643 1.00 96.44 250 GLY A CA 1
ATOM 1994 C C . GLY A 1 250 ? 2.293 1.541 14.925 1.00 96.44 250 GLY A C 1
ATOM 1995 O O . GLY A 1 250 ? 2.349 2.734 15.221 1.00 96.44 250 GLY A O 1
ATOM 1996 N N . GLU A 1 251 ? 2.816 0.567 15.670 1.00 95.62 251 GLU A N 1
ATOM 1997 C CA . GLU A 1 251 ? 3.652 0.819 16.844 1.00 95.62 251 GLU A CA 1
ATOM 1998 C C . GLU A 1 251 ? 5.090 1.122 16.402 1.00 95.62 251 GLU A C 1
ATOM 2000 O O . GLU A 1 251 ? 5.633 0.488 15.491 1.00 95.62 251 GLU A O 1
ATOM 2005 N N . VAL A 1 252 ? 5.720 2.103 17.050 1.00 94.88 252 VAL A N 1
ATOM 2006 C CA . VAL A 1 252 ? 7.075 2.540 16.694 1.00 94.88 252 VAL A CA 1
ATOM 2007 C C . VAL A 1 252 ? 8.127 1.624 17.319 1.00 94.88 252 VAL A C 1
ATOM 2009 O O . VAL A 1 252 ? 8.427 1.730 18.510 1.00 94.88 252 VAL A O 1
ATOM 2012 N N . ASP A 1 253 ? 8.740 0.776 16.493 1.00 94.75 253 ASP A N 1
ATOM 2013 C CA . ASP A 1 253 ? 9.892 -0.054 16.858 1.00 94.75 253 ASP A CA 1
ATOM 2014 C C . ASP A 1 253 ? 11.224 0.497 16.307 1.00 94.75 253 ASP A C 1
ATOM 2016 O O . ASP A 1 253 ? 11.274 1.485 15.568 1.00 94.75 253 ASP A O 1
ATOM 2020 N N . ASP A 1 254 ? 12.340 -0.132 16.685 1.00 94.69 254 ASP A N 1
ATOM 2021 C CA . ASP A 1 254 ? 13.679 0.306 16.270 1.00 94.69 254 ASP A CA 1
ATOM 2022 C C . ASP A 1 254 ? 13.909 0.226 14.762 1.00 94.69 254 ASP A C 1
ATOM 2024 O O . ASP A 1 254 ? 14.694 1.005 14.216 1.00 94.69 254 ASP A O 1
ATOM 2028 N N . ARG A 1 255 ? 13.238 -0.704 14.077 1.00 93.62 255 ARG A N 1
ATOM 2029 C CA . ARG A 1 255 ? 13.339 -0.834 12.625 1.00 93.62 255 ARG A CA 1
ATOM 2030 C C . ARG A 1 255 ? 12.640 0.343 11.952 1.00 93.62 255 ARG A C 1
ATOM 2032 O O . ARG A 1 255 ? 13.248 0.987 11.100 1.00 93.62 255 ARG A O 1
ATOM 2039 N N . LEU A 1 256 ? 11.435 0.686 12.408 1.00 93.31 256 LEU A N 1
ATOM 2040 C CA . LEU A 1 256 ? 10.670 1.830 11.918 1.00 93.31 256 LEU A CA 1
ATOM 2041 C C . LEU A 1 256 ? 11.406 3.153 12.151 1.00 93.31 256 LEU A C 1
ATOM 2043 O O . LEU A 1 256 ? 11.453 4.008 11.266 1.00 93.31 256 LEU A O 1
ATOM 2047 N N . ARG A 1 257 ? 12.050 3.300 13.320 1.00 94.19 257 ARG A N 1
ATOM 2048 C CA . ARG A 1 257 ? 12.863 4.484 13.653 1.00 94.19 257 ARG A CA 1
ATOM 2049 C C . ARG A 1 257 ? 13.999 4.733 12.666 1.00 94.19 257 ARG A C 1
ATOM 2051 O O . ARG A 1 257 ? 14.393 5.882 12.480 1.00 94.19 257 ARG A O 1
ATOM 2058 N N . ARG A 1 258 ? 14.535 3.671 12.059 1.00 92.00 258 ARG A N 1
ATOM 2059 C CA . ARG A 1 258 ? 15.616 3.748 11.065 1.00 92.00 258 ARG A CA 1
ATOM 2060 C C . ARG A 1 258 ? 15.097 3.978 9.647 1.00 92.00 258 ARG A C 1
ATOM 2062 O O . ARG A 1 258 ? 15.829 4.545 8.841 1.00 92.00 258 ARG A O 1
ATOM 2069 N N . SER A 1 259 ? 13.885 3.522 9.330 1.00 87.62 259 SER A N 1
ATOM 2070 C CA . SER A 1 259 ? 13.344 3.566 7.966 1.00 87.62 259 SER A CA 1
ATOM 2071 C C . SER A 1 259 ? 12.541 4.828 7.656 1.00 87.62 259 SER A C 1
ATOM 2073 O O . SER A 1 259 ? 12.518 5.260 6.506 1.00 87.62 259 SER A O 1
ATOM 2075 N N . GLU A 1 260 ? 11.883 5.428 8.650 1.00 91.69 260 GLU A N 1
ATOM 2076 C CA . GLU A 1 260 ? 10.949 6.537 8.442 1.00 91.69 260 GLU A CA 1
ATOM 2077 C C . GLU A 1 260 ? 11.316 7.796 9.238 1.00 91.69 260 GLU A C 1
ATOM 2079 O O . GLU A 1 260 ? 11.873 7.702 10.332 1.00 91.69 260 GLU A O 1
ATOM 2084 N N . PRO A 1 261 ? 10.974 9.002 8.744 1.00 94.00 261 PRO A N 1
ATOM 2085 C CA . PRO A 1 261 ? 11.161 10.233 9.504 1.00 94.00 261 PRO A CA 1
ATOM 2086 C C . PRO A 1 261 ? 10.235 10.281 10.726 1.00 94.00 261 PRO A C 1
ATOM 2088 O O . PRO A 1 261 ? 9.117 9.770 10.700 1.00 94.00 261 PRO A O 1
ATOM 2091 N N . ARG A 1 262 ? 10.660 10.991 11.778 1.00 93.75 262 ARG A N 1
ATOM 2092 C CA . ARG A 1 262 ? 9.914 11.121 13.043 1.00 93.75 262 ARG A CA 1
ATOM 2093 C C . ARG A 1 262 ? 8.452 11.548 12.860 1.00 93.75 262 ARG A C 1
ATOM 2095 O O . ARG A 1 262 ? 7.576 10.992 13.505 1.00 93.75 262 ARG A O 1
ATOM 2102 N N . ALA A 1 263 ? 8.180 12.483 11.949 1.00 93.25 263 ALA A N 1
ATOM 2103 C CA . ALA A 1 263 ? 6.815 12.935 11.674 1.00 93.25 263 ALA A CA 1
ATOM 2104 C C . ALA A 1 263 ? 5.905 11.807 11.146 1.00 93.25 263 ALA A C 1
ATOM 2106 O O . ALA A 1 263 ? 4.731 11.757 11.500 1.00 93.25 263 ALA A O 1
ATOM 2107 N N . ALA A 1 264 ? 6.441 10.887 10.334 1.00 93.25 264 ALA A N 1
ATOM 2108 C CA . ALA A 1 264 ? 5.690 9.721 9.871 1.00 93.25 264 ALA A CA 1
ATOM 2109 C C . ALA A 1 264 ? 5.439 8.744 11.028 1.00 93.25 264 ALA A C 1
ATOM 2111 O O . ALA A 1 264 ? 4.307 8.316 11.218 1.00 93.25 264 ALA A O 1
ATOM 2112 N N . GLN A 1 265 ? 6.448 8.486 11.867 1.00 94.62 265 GLN A N 1
ATOM 2113 C CA . GLN A 1 265 ? 6.310 7.639 13.061 1.00 94.62 265 GLN A CA 1
ATOM 2114 C C . GLN A 1 265 ? 5.209 8.157 14.006 1.00 94.62 265 GLN A C 1
ATOM 2116 O O . GLN A 1 265 ? 4.348 7.395 14.441 1.00 94.62 265 GLN A O 1
ATOM 2121 N N . GLU A 1 266 ? 5.198 9.466 14.281 1.00 94.75 266 GLU A N 1
ATOM 2122 C CA . GLU A 1 266 ? 4.175 10.118 15.109 1.00 94.75 266 GLU A CA 1
ATOM 2123 C C . GLU A 1 266 ? 2.778 10.003 14.483 1.00 94.75 266 GLU A C 1
ATOM 2125 O O . GLU A 1 266 ? 1.799 9.762 15.189 1.00 94.75 266 GLU A O 1
ATOM 2130 N N . ALA A 1 267 ? 2.674 10.117 13.156 1.00 95.38 267 ALA A N 1
ATOM 2131 C CA . ALA A 1 267 ? 1.414 9.933 12.445 1.00 95.38 267 ALA A CA 1
ATOM 2132 C C . ALA A 1 267 ? 0.892 8.493 12.544 1.00 95.38 267 ALA A C 1
ATOM 2134 O O . ALA A 1 267 ? -0.295 8.300 12.802 1.00 95.38 267 ALA A O 1
ATOM 2135 N N . ARG A 1 268 ? 1.765 7.487 12.390 1.00 96.44 268 ARG A N 1
ATOM 2136 C CA . ARG A 1 268 ? 1.398 6.067 12.528 1.00 96.44 268 ARG A CA 1
ATOM 2137 C C . ARG A 1 268 ? 0.852 5.764 13.922 1.00 96.44 268 ARG A C 1
ATOM 2139 O O . ARG A 1 268 ? -0.201 5.135 14.041 1.00 96.44 268 ARG A O 1
ATOM 2146 N N . GLN A 1 269 ? 1.521 6.267 14.962 1.00 95.94 269 GLN A N 1
ATOM 2147 C CA . GLN A 1 269 ? 1.076 6.090 16.344 1.00 95.94 269 GLN A CA 1
ATOM 2148 C C . GLN A 1 269 ? -0.261 6.801 16.595 1.00 95.94 269 GLN A C 1
ATOM 2150 O O . GLN A 1 269 ? -1.187 6.195 17.124 1.00 95.94 269 GLN A O 1
ATOM 2155 N N . ALA A 1 270 ? -0.411 8.050 16.142 1.00 96.00 270 ALA A N 1
ATOM 2156 C CA . ALA A 1 270 ? -1.660 8.795 16.294 1.00 96.00 270 ALA A CA 1
ATOM 2157 C C . ALA A 1 270 ? -2.844 8.116 15.586 1.00 96.00 270 ALA A C 1
ATOM 2159 O O . ALA A 1 270 ? -3.954 8.087 16.119 1.00 96.00 270 ALA A O 1
ATOM 2160 N N . GLN A 1 271 ? -2.617 7.551 14.394 1.00 97.19 271 GLN A N 1
ATOM 2161 C CA . GLN A 1 271 ? -3.629 6.769 13.686 1.00 97.19 271 GLN A CA 1
ATOM 2162 C C . GLN A 1 271 ? -3.994 5.496 14.456 1.00 97.19 271 GLN A C 1
ATOM 2164 O O . GLN A 1 271 ? -5.179 5.206 14.596 1.00 97.19 271 GLN A O 1
ATOM 2169 N N . LEU A 1 272 ? -3.010 4.766 14.990 1.00 97.31 272 LEU A N 1
ATOM 2170 C CA . LEU A 1 272 ? -3.255 3.570 15.798 1.00 97.31 272 LEU A CA 1
ATOM 2171 C C . LEU A 1 272 ? -4.083 3.885 17.051 1.00 97.31 272 LEU A C 1
ATOM 2173 O O . LEU A 1 272 ? -5.096 3.230 17.300 1.00 97.31 272 LEU A O 1
ATOM 2177 N N . ASP A 1 273 ? -3.684 4.911 17.803 1.00 96.44 273 ASP A N 1
ATOM 2178 C CA . ASP A 1 273 ? -4.363 5.334 19.029 1.00 96.44 273 ASP A CA 1
ATOM 2179 C C . ASP A 1 273 ? -5.800 5.785 18.742 1.00 96.44 273 ASP A C 1
ATOM 2181 O O . ASP A 1 273 ? -6.726 5.470 19.492 1.00 96.44 273 ASP A O 1
ATOM 2185 N N . PHE A 1 274 ? -6.012 6.498 17.631 1.00 96.38 274 PHE A N 1
ATOM 2186 C CA . PHE A 1 274 ? -7.342 6.915 17.209 1.00 96.38 274 PHE A CA 1
ATOM 2187 C C . PHE A 1 274 ? -8.223 5.729 16.814 1.00 96.38 274 PHE A C 1
ATOM 2189 O O . PHE A 1 274 ? -9.352 5.653 17.298 1.00 96.38 274 PHE A O 1
ATOM 2196 N N . LEU A 1 275 ? -7.726 4.796 15.995 1.00 95.94 275 LEU A N 1
ATOM 2197 C CA . LEU A 1 275 ? -8.496 3.622 15.568 1.00 95.94 275 LEU A CA 1
ATOM 2198 C C . LEU A 1 275 ? -8.902 2.740 16.756 1.00 95.94 275 LEU A C 1
ATOM 2200 O O . LEU A 1 275 ? -10.030 2.263 16.794 1.00 95.94 275 LEU A O 1
ATOM 2204 N N . ARG A 1 276 ? -8.028 2.591 17.761 1.00 96.00 276 ARG A N 1
ATOM 2205 C CA . ARG A 1 276 ? -8.327 1.870 19.013 1.00 96.00 276 ARG A CA 1
ATOM 2206 C C . ARG A 1 276 ? -9.256 2.638 19.964 1.00 96.00 276 ARG A C 1
ATOM 2208 O O . ARG A 1 276 ? -9.698 2.091 20.972 1.00 96.00 276 ARG A O 1
ATOM 2215 N N . SER A 1 277 ? -9.532 3.914 19.701 1.00 95.81 277 SER A N 1
ATOM 2216 C CA . SER A 1 277 ? -10.322 4.744 20.609 1.00 95.81 277 SER A CA 1
ATOM 2217 C C . SER A 1 277 ? -11.827 4.493 20.481 1.00 95.81 277 SER A C 1
ATOM 2219 O O . SER A 1 277 ? -12.363 4.258 19.396 1.00 95.81 277 SER A O 1
ATOM 2221 N N . GLN A 1 278 ? -12.552 4.681 21.588 1.00 93.19 278 GLN A N 1
ATOM 2222 C CA . GLN A 1 278 ? -14.020 4.700 21.572 1.00 93.19 278 GLN A CA 1
ATOM 2223 C C . GLN A 1 278 ? -14.577 5.789 20.643 1.00 93.19 278 GLN A C 1
ATOM 2225 O O . GLN A 1 278 ? -15.631 5.602 20.046 1.00 93.19 278 GLN A O 1
ATOM 2230 N N . ALA A 1 279 ? -13.863 6.908 20.479 1.00 92.19 279 ALA A N 1
ATOM 2231 C CA . ALA A 1 279 ? -14.302 7.989 19.601 1.00 92.19 279 ALA A CA 1
ATOM 2232 C C . ALA A 1 279 ? -14.390 7.540 18.139 1.00 92.19 279 ALA A C 1
ATOM 2234 O O . ALA A 1 279 ? -15.359 7.876 17.469 1.00 92.19 279 ALA A O 1
ATOM 2235 N N . PHE A 1 280 ? -13.434 6.743 17.653 1.00 93.69 280 PHE A N 1
ATOM 2236 C CA . PHE A 1 280 ? -13.523 6.179 16.307 1.00 93.69 280 PHE A CA 1
ATOM 2237 C C . PHE A 1 280 ? -14.743 5.264 16.162 1.00 93.69 280 PHE A C 1
ATOM 2239 O O . PHE A 1 280 ? -15.510 5.427 15.217 1.00 93.69 280 PHE A O 1
ATOM 2246 N N . SER A 1 281 ? -14.964 4.376 17.138 1.00 91.69 281 SER A N 1
ATOM 2247 C CA . SER A 1 281 ? -16.114 3.460 17.147 1.00 91.69 281 SER A CA 1
ATOM 2248 C C . SER A 1 281 ? -17.454 4.206 17.129 1.00 91.69 281 SER A C 1
ATOM 2250 O O . SER A 1 281 ? -18.358 3.846 16.381 1.00 91.69 281 SER A O 1
ATOM 2252 N N . LEU A 1 282 ? -17.578 5.286 17.907 1.00 91.12 282 LEU A N 1
ATOM 2253 C CA . LEU A 1 282 ? -18.773 6.132 17.902 1.00 91.12 282 LEU A CA 1
ATOM 2254 C C . LEU A 1 282 ? -18.945 6.863 16.566 1.00 91.12 282 LEU A C 1
ATOM 2256 O O . LEU A 1 282 ? -20.052 6.904 16.039 1.00 91.12 282 LEU A O 1
ATOM 2260 N N . LEU A 1 283 ? -17.860 7.384 15.985 1.00 90.31 283 LEU A N 1
ATOM 2261 C CA . LEU A 1 283 ? -17.908 8.133 14.728 1.00 90.31 283 LEU A CA 1
ATOM 2262 C C . LEU A 1 283 ? -18.332 7.274 13.534 1.00 90.31 283 LEU A C 1
ATOM 2264 O O . LEU A 1 283 ? -19.092 7.752 12.694 1.00 90.31 283 LEU A O 1
ATOM 2268 N N . ILE A 1 284 ? -17.853 6.030 13.428 1.00 89.69 284 ILE A N 1
ATOM 2269 C CA . ILE A 1 284 ? -18.266 5.141 12.329 1.00 89.69 284 ILE A CA 1
ATOM 2270 C C . ILE A 1 284 ? -19.750 4.773 12.438 1.00 89.69 284 ILE A C 1
ATOM 2272 O O . ILE A 1 284 ? -20.439 4.761 11.419 1.00 89.69 284 ILE A O 1
ATOM 2276 N N . VAL A 1 285 ? -20.261 4.571 13.659 1.00 89.06 285 VAL A N 1
ATOM 2277 C CA . VAL A 1 285 ? -21.685 4.303 13.915 1.00 89.06 285 VAL A CA 1
ATOM 2278 C C . VAL A 1 285 ? -22.532 5.537 13.614 1.00 89.06 285 VAL A C 1
ATOM 2280 O O . VAL A 1 285 ? -23.501 5.442 12.873 1.00 89.06 285 VAL A O 1
ATOM 2283 N N . GLU A 1 286 ? -22.141 6.712 14.113 1.00 88.50 286 GLU A N 1
ATOM 2284 C CA . GLU A 1 286 ? -22.851 7.978 13.877 1.00 88.50 286 GLU A CA 1
ATOM 2285 C C . GLU A 1 286 ? -22.905 8.356 12.385 1.00 88.50 286 GLU A C 1
ATOM 2287 O O . GLU A 1 286 ? -23.797 9.082 11.945 1.00 88.50 286 GLU A O 1
ATOM 2292 N N . LYS A 1 287 ? -21.953 7.863 11.587 1.00 84.25 287 LYS A N 1
ATOM 2293 C CA . LYS A 1 287 ? -21.898 8.077 10.137 1.00 84.25 287 LYS A CA 1
ATOM 2294 C C . LYS A 1 287 ? -22.518 6.966 9.299 1.00 84.25 287 LYS A C 1
ATOM 2296 O O . LYS A 1 287 ? -22.400 7.036 8.075 1.00 84.25 287 LYS A O 1
ATOM 2301 N N . ASP A 1 288 ? -23.164 5.977 9.916 1.00 85.12 288 ASP A N 1
ATOM 2302 C CA . ASP A 1 288 ? -23.701 4.798 9.227 1.00 85.12 288 ASP A CA 1
ATOM 2303 C C . ASP A 1 288 ? -22.644 4.125 8.322 1.00 85.12 288 ASP A C 1
ATOM 2305 O O . ASP A 1 288 ? -22.941 3.676 7.208 1.00 85.12 288 ASP A O 1
ATOM 2309 N N . ILE A 1 289 ? -21.380 4.105 8.766 1.00 85.56 289 ILE A N 1
ATOM 2310 C CA . ILE A 1 289 ? -20.263 3.493 8.043 1.00 85.56 289 ILE A CA 1
ATOM 2311 C C . ILE A 1 289 ? -20.103 2.054 8.516 1.00 85.56 289 ILE A C 1
ATOM 2313 O O . ILE A 1 289 ? -19.884 1.784 9.694 1.00 85.56 289 ILE A O 1
ATOM 2317 N N . PHE A 1 290 ? -20.140 1.132 7.561 1.00 86.06 290 PHE A N 1
ATOM 2318 C CA . PHE A 1 290 ? -19.858 -0.275 7.781 1.00 86.06 290 PHE A CA 1
ATOM 2319 C C . PHE A 1 290 ? -18.484 -0.632 7.205 1.00 86.06 290 PHE A C 1
ATOM 2321 O O . PHE A 1 290 ? -18.233 -0.463 6.008 1.00 86.06 290 PHE A O 1
ATOM 2328 N N . LEU A 1 291 ? -17.603 -1.125 8.070 1.00 83.94 291 LEU A N 1
ATOM 2329 C CA . LEU A 1 291 ? -16.326 -1.722 7.692 1.00 83.94 291 LEU A CA 1
ATOM 2330 C C . LEU A 1 291 ? -16.594 -3.156 7.205 1.00 83.94 291 LEU A C 1
ATOM 2332 O O . LEU A 1 291 ? -17.228 -3.917 7.933 1.00 83.94 291 LEU A O 1
ATOM 2336 N N . TYR A 1 292 ? -16.180 -3.505 5.980 1.00 79.00 292 TYR A N 1
ATOM 2337 C CA . TYR A 1 292 ? -16.607 -4.744 5.297 1.00 79.00 292 TYR A CA 1
ATOM 2338 C C . TYR A 1 292 ? -15.491 -5.515 4.597 1.00 79.00 292 TYR A C 1
ATOM 2340 O O . TYR A 1 292 ? -14.550 -4.860 4.093 1.00 79.00 292 TYR A O 1
#

Nearest PDB structures (foldseek):
  2i5i-assembly1_A  TM=8.158E-01  e=3.358E-10  Enterococcus faecalis V583
  7vi8-assembly1_A  TM=7.763E-01  e=2.515E-10  Klebsiella pneumoniae subsp. pneumoniae MGH 78578
  6wqw-assembly1_A  TM=4.300E-01  e=2.302E-02  Thermobacillus composti
  3r7w-assembly1_A  TM=4.831E-01  e=1.742E-01  Saccharomyces cerevisiae
  1bqc-assembly1_A  TM=4.331E-01  e=1.383E-01  Thermobifida fusca

Mean predicted aligned error: 6.94 Å

Sequence (292 aa):
MGPRPMAWSRDRDGTSDDRSRKQRMKRIQLTAPDYGLTFGIDRALRQLAQDGLLSAIGCVVASDLWSREYLPLRDAVDAVRHHTRVGLTLTLTGPHAPLSVRGRELFGEQLPRARWWRWRDRLRLVPDEVLAEETDAQFTCFEEFYQRPAEFLHVGDDLLACPRIARVVLKQTGLRRVRPSIVSPFPTDPAARPGRAEKRLARLARENGLRIVPRAPSFPTSPGRKALEQHVWRGLNGQEDGAVVLCQPGEVDDRLRRSEPRAAQEARQAQLDFLRSQAFSLLIVEKDIFLY